Protein AF-A0A5B7EN46-F1 (afdb_monomer)

Radius of gyration: 21.22 Å; Cα contacts (8 Å, |Δi|>4): 623; chains: 1; bounding box: 45×49×71 Å

Foldseek 3Di:
DDDDDDPDPDFDPDFADLDQVRLQVGAQQLCQLQQQEEAEEDEDLCLQLQAQAPCLCCCCPPVNPVVSVVSCVVPHDPPDDSVVSQQVLALQVADLVVVVVLLVLLSGPAYHYCQADPVGAGLACDPVCHCRYCCNTHHVDSRVVVNCVSGVHQEDEDAPQAVAALVVVSVSVVSSCCLGPDPSNNRHWYEQSNHPPRAPPGTQEHANDAQDQPLAADPHEYEGEEEQQCRYLAGHPPDDPVRGDDLLRVQLSSLSQQLNSYGYYYGFHAHSNNDGDVVNSVSSNSSSVVCVPQVLQRRPWAHDPDQADPVDHQKGWIDDPPDTDIDHRCVVPD

Sequence (334 aa):
MCLLAVCGVGWSEGRYEPEWKSLDSRPLPPWYDEAKVGIFLHWGVFSVPSFGSEWFWEHWQGSKSQKYVDFMKNNYPPNFSYQDFGPQFTAEFYDPKEWAELFNASGARYVVLTTKHHEGFTLWPSKHSWGWNSLDVGPKRDLLGESVNNYQPDVIWSDGDWEAFDKYWNATHFLAWLFNDSPVNETVVVNDRWGRGIPCHHGSFYTCADNYNPGILQPHKWENCLPVDRHSWGFRREAKLADLHTIHDLLTQLAMTVSCGGNILINVGPTRDGRIVPVMEERLRQMGSWLAINGEAIYGSKPWAHQNDTLTPGHLTVSQLPGRARIQPPSAIL

InterPro domains:
  IPR000933 Glycoside hydrolase, family 29 [PTHR10030] (146-309)
  IPR000933 Glycoside hydrolase, family 29 [SM00812] (15-330)
  IPR016286 Alpha-L-fucosidase, metazoa-type [PIRSF001092] (12-310)
  IPR016286 Alpha-L-fucosidase, metazoa-type [PR00741] (71-86)
  IPR016286 Alpha-L-fucosidase, metazoa-type [PR00741] (110-126)
  IPR016286 Alpha-L-fucosidase, metazoa-type [PR00741] (129-147)
  IPR016286 Alpha-L-fucosidase, metazoa-type [PR00741] (282-303)
  IPR017853 Glycoside hydrolase superfamily [SSF51445] (15-299)
  IPR018526 Glycoside hydrolase, family 29, conserved site [PS00385] (214-225)
  IPR057739 Glycoside hydrolase family 29, N-terminal [PF01120] (11-146)

Nearest PDB structures (foldseek):
  7pls-assembly1_A  TM=9.808E-01  e=5.009E-45  Homo sapiens
  1hl9-assembly1_B-3  TM=8.854E-01  e=5.591E-28  Thermotoga maritima MSB8
  2wsp-assembly1_A  TM=8.782E-01  e=1.155E-27  Thermotoga maritima MSB8
  2zwy-assembly1_A  TM=8.731E-01  e=5.939E-28  Thermotoga maritima
  2wsp-assembly2_B  TM=8.813E-01  e=2.862E-27  Thermotoga maritima MSB8

Structure (mmCIF, N/CA/C/O backbone):
data_AF-A0A5B7EN46-F1
#
_entry.id   AF-A0A5B7EN46-F1
#
loop_
_atom_site.group_PDB
_atom_site.id
_atom_site.type_symbol
_atom_site.label_atom_id
_atom_site.label_alt_id
_atom_site.label_comp_id
_atom_site.label_asym_id
_atom_site.label_entity_id
_atom_site.label_seq_id
_atom_site.pdbx_PDB_ins_code
_atom_site.Cartn_x
_atom_site.Cartn_y
_atom_site.Cartn_z
_atom_site.occupancy
_atom_site.B_iso_or_equiv
_atom_site.auth_seq_id
_atom_site.auth_comp_id
_atom_site.auth_asym_id
_atom_site.auth_atom_id
_atom_site.pdbx_PDB_model_num
ATOM 1 N N . MET A 1 1 ? 15.600 -26.133 -42.577 1.00 36.31 1 MET A N 1
ATOM 2 C CA . MET A 1 1 ? 15.220 -26.045 -41.151 1.00 36.31 1 MET A CA 1
ATOM 3 C C . MET A 1 1 ? 16.315 -25.281 -40.424 1.00 36.31 1 MET A C 1
ATOM 5 O O . MET A 1 1 ? 17.344 -25.864 -40.121 1.00 36.31 1 MET A O 1
ATOM 9 N N . CYS A 1 2 ? 16.143 -23.969 -40.248 1.00 26.94 2 CYS A N 1
ATOM 10 C CA . CYS A 1 2 ? 17.010 -23.160 -39.388 1.00 26.94 2 CYS A CA 1
ATOM 11 C C . CYS A 1 2 ? 16.493 -23.300 -37.957 1.00 26.94 2 CYS A C 1
ATOM 13 O O . CYS A 1 2 ? 15.390 -22.842 -37.669 1.00 26.94 2 CYS A O 1
ATOM 15 N N . LEU A 1 3 ? 17.263 -23.946 -37.083 1.00 28.53 3 LEU A N 1
ATOM 16 C CA . LEU A 1 3 ? 17.043 -23.851 -35.646 1.00 28.53 3 LEU A CA 1
ATOM 17 C C . LEU A 1 3 ? 17.547 -22.480 -35.184 1.00 28.53 3 LEU A C 1
ATOM 19 O O . LEU A 1 3 ? 18.748 -22.228 -35.145 1.00 28.53 3 LEU A O 1
ATOM 23 N N . LEU A 1 4 ? 16.606 -21.591 -34.870 1.00 31.27 4 LEU A N 1
ATOM 24 C CA . LEU A 1 4 ? 16.851 -20.398 -34.068 1.00 31.27 4 LEU A CA 1
ATOM 25 C C . LEU A 1 4 ? 17.136 -20.854 -32.633 1.00 31.27 4 LEU A C 1
ATOM 27 O O . LEU A 1 4 ? 16.256 -21.393 -31.965 1.00 31.27 4 LEU A O 1
ATOM 31 N N . ALA A 1 5 ? 18.372 -20.662 -32.178 1.00 32.94 5 ALA A N 1
ATOM 32 C CA . ALA A 1 5 ? 18.720 -20.791 -30.773 1.00 32.94 5 ALA A CA 1
ATOM 33 C C . ALA A 1 5 ? 18.100 -19.609 -30.016 1.00 32.94 5 ALA A C 1
ATOM 35 O O . ALA A 1 5 ? 18.515 -18.462 -30.180 1.00 32.94 5 ALA A O 1
ATOM 36 N N . VAL A 1 6 ? 17.076 -19.890 -29.213 1.00 37.94 6 VAL A N 1
ATOM 37 C CA . VAL A 1 6 ? 16.582 -18.960 -28.199 1.00 37.94 6 VAL A CA 1
ATOM 38 C C . VAL A 1 6 ? 17.629 -18.944 -27.089 1.00 37.94 6 VAL A C 1
ATOM 40 O O . VAL A 1 6 ? 17.774 -19.924 -26.362 1.00 37.94 6 VAL A O 1
ATOM 43 N N . CYS A 1 7 ? 18.393 -17.858 -26.977 1.00 36.72 7 CYS A N 1
ATOM 44 C CA . CYS A 1 7 ? 19.199 -17.603 -25.787 1.00 36.72 7 CYS A CA 1
ATOM 45 C C . CYS A 1 7 ? 18.241 -17.327 -24.625 1.00 36.72 7 CYS A C 1
ATOM 47 O O . CYS A 1 7 ? 17.785 -16.200 -24.442 1.00 36.72 7 CYS A O 1
ATOM 49 N N . GLY A 1 8 ? 17.906 -18.369 -23.863 1.00 35.50 8 GLY A N 1
ATOM 50 C CA . GLY A 1 8 ? 17.351 -18.197 -22.529 1.00 35.50 8 GLY A CA 1
ATOM 51 C C . GLY A 1 8 ? 18.365 -17.436 -21.680 1.00 35.50 8 GLY A C 1
ATOM 52 O O . GLY A 1 8 ? 19.545 -17.785 -21.654 1.00 35.50 8 GLY A O 1
ATOM 53 N N . VAL A 1 9 ? 17.919 -16.368 -21.027 1.00 44.34 9 VAL A N 1
ATOM 54 C CA . VAL A 1 9 ? 18.701 -15.689 -19.995 1.00 44.34 9 VAL A CA 1
ATOM 55 C C . VAL A 1 9 ? 18.880 -16.699 -18.865 1.00 44.34 9 VAL A C 1
ATOM 57 O O . VAL A 1 9 ? 17.921 -17.025 -18.172 1.00 44.34 9 VAL A O 1
ATOM 60 N N . GLY A 1 10 ? 20.080 -17.266 -18.744 1.00 35.66 10 GLY A N 1
ATOM 61 C CA . GLY A 1 10 ? 20.439 -18.133 -17.628 1.00 35.66 10 GLY A CA 1
ATOM 62 C C . GLY A 1 10 ? 20.426 -17.317 -16.340 1.00 35.66 10 GLY A C 1
ATOM 63 O O . GLY A 1 10 ? 21.137 -16.318 -16.230 1.00 35.66 10 GLY A O 1
ATOM 64 N N . TRP A 1 11 ? 19.587 -17.720 -15.393 1.00 53.91 11 TRP A N 1
ATOM 65 C CA . TRP A 1 11 ? 19.589 -17.189 -14.037 1.00 53.91 11 TRP A CA 1
ATOM 66 C C . TRP A 1 11 ? 20.867 -17.687 -13.351 1.00 53.91 11 TRP A C 1
ATOM 68 O O . TRP A 1 11 ? 21.326 -18.794 -13.628 1.00 53.91 11 TRP A O 1
ATOM 78 N N . SER A 1 12 ? 21.477 -16.846 -12.515 1.00 47.00 12 SER A N 1
ATOM 79 C CA . SER A 1 12 ? 22.688 -17.167 -11.750 1.00 47.00 12 SER A CA 1
ATOM 80 C C . SER A 1 12 ? 22.596 -18.564 -11.118 1.00 47.00 12 SER A C 1
ATOM 82 O O . SER A 1 12 ? 21.709 -18.809 -10.308 1.00 47.00 12 SER A O 1
ATOM 84 N N . GLU A 1 13 ? 23.541 -19.454 -11.435 1.00 55.66 13 GLU A N 1
ATOM 85 C CA . GLU A 1 13 ? 23.659 -20.803 -10.848 1.00 55.66 13 GLU A CA 1
ATOM 86 C C . GLU A 1 13 ? 24.054 -20.799 -9.346 1.00 55.66 13 GLU A C 1
ATOM 88 O O . GLU A 1 13 ? 24.328 -21.850 -8.769 1.00 55.66 13 GLU A O 1
ATOM 93 N N . GLY A 1 14 ? 24.099 -19.633 -8.688 1.00 75.44 14 GLY A N 1
ATOM 94 C CA . GLY A 1 14 ? 24.402 -19.481 -7.262 1.00 75.44 14 GLY A CA 1
ATOM 95 C C . GLY A 1 14 ? 23.177 -19.108 -6.424 1.00 75.44 14 GLY A C 1
ATOM 96 O O . GLY A 1 14 ? 22.404 -18.234 -6.814 1.00 75.44 14 GLY A O 1
ATOM 97 N N . ARG A 1 15 ? 23.033 -19.743 -5.251 1.00 93.56 15 ARG A N 1
ATOM 98 C CA . ARG A 1 15 ? 22.060 -19.351 -4.215 1.00 93.56 15 ARG A CA 1
ATOM 99 C C . ARG A 1 15 ? 22.381 -17.950 -3.682 1.00 93.56 15 ARG A C 1
ATOM 101 O O . ARG A 1 15 ? 23.548 -17.570 -3.602 1.00 93.56 15 ARG A O 1
ATOM 108 N N . TYR A 1 16 ? 21.355 -17.206 -3.280 1.00 96.31 16 TYR A N 1
ATOM 109 C CA . TYR A 1 16 ? 21.515 -15.909 -2.625 1.00 96.31 16 TYR A CA 1
ATOM 110 C C . TYR A 1 16 ? 21.919 -16.082 -1.159 1.00 96.31 16 TYR A C 1
ATOM 112 O O . TYR A 1 16 ? 21.242 -16.785 -0.406 1.00 96.31 16 TYR A O 1
ATOM 120 N N . GLU A 1 17 ? 23.000 -15.425 -0.755 1.00 97.50 17 GLU A N 1
ATOM 121 C CA . GLU A 1 17 ? 23.471 -15.380 0.630 1.00 97.50 17 GLU A CA 1
ATOM 122 C C . GLU A 1 17 ? 22.709 -14.304 1.427 1.00 97.50 17 GLU A C 1
ATOM 124 O O . GLU A 1 17 ? 22.236 -13.328 0.836 1.00 97.50 17 GLU A O 1
ATOM 129 N N . PRO A 1 18 ? 22.599 -14.422 2.766 1.00 96.62 18 PRO A N 1
ATOM 130 C CA . PRO A 1 18 ? 21.901 -13.460 3.625 1.00 96.62 18 PRO A CA 1
ATOM 131 C C . PRO A 1 18 ? 22.701 -12.161 3.849 1.00 96.62 18 PRO A C 1
ATOM 133 O O . PRO A 1 18 ? 22.822 -11.660 4.968 1.00 96.62 18 PRO A O 1
ATOM 136 N N . GLU A 1 19 ? 23.219 -11.587 2.766 1.00 96.31 19 GLU A N 1
ATOM 137 C CA . GLU A 1 19 ? 23.952 -10.326 2.718 1.00 96.31 19 GLU A CA 1
ATOM 138 C C . GLU A 1 19 ? 23.432 -9.460 1.570 1.00 96.31 19 GLU A C 1
ATOM 140 O O . GLU A 1 19 ? 23.245 -9.945 0.453 1.00 96.31 19 GLU A O 1
ATOM 145 N N . TRP A 1 20 ? 23.276 -8.156 1.809 1.00 97.12 20 TRP A N 1
ATOM 146 C CA . TRP A 1 20 ? 22.719 -7.219 0.828 1.00 97.12 20 TRP A CA 1
ATOM 147 C C . TRP A 1 20 ? 23.398 -7.267 -0.538 1.00 97.12 20 TRP A C 1
ATOM 149 O O . TRP A 1 20 ? 22.724 -7.331 -1.554 1.00 97.12 20 TRP A O 1
ATOM 159 N N . LYS A 1 21 ? 24.732 -7.364 -0.579 1.00 96.50 21 LYS A N 1
ATOM 160 C CA . LYS A 1 21 ? 25.473 -7.479 -1.844 1.00 96.50 21 LYS A CA 1
ATOM 161 C C . LYS A 1 21 ? 25.035 -8.688 -2.686 1.00 96.50 21 LYS A C 1
ATOM 163 O O . LYS A 1 21 ? 25.052 -8.604 -3.910 1.00 96.50 21 LYS A O 1
ATOM 168 N N . SER A 1 22 ? 24.699 -9.811 -2.048 1.00 97.38 22 SER A N 1
ATOM 169 C CA . SER A 1 22 ? 24.185 -10.993 -2.746 1.00 97.38 22 SER A CA 1
ATOM 170 C C . SER A 1 22 ? 22.718 -10.799 -3.125 1.00 97.38 22 SER A C 1
ATOM 172 O O . SER A 1 22 ? 22.363 -11.003 -4.282 1.00 97.38 22 SER A O 1
ATOM 174 N N . LEU A 1 23 ? 21.885 -10.329 -2.195 1.00 97.00 23 LEU A N 1
ATOM 175 C CA . LEU A 1 23 ? 20.451 -10.117 -2.415 1.00 97.00 23 LEU A CA 1
ATOM 176 C C . LEU A 1 23 ? 20.166 -9.100 -3.534 1.00 97.00 23 LEU A C 1
ATOM 178 O O . LEU A 1 23 ? 19.352 -9.375 -4.411 1.00 97.00 23 LEU A O 1
ATOM 182 N N . ASP A 1 24 ? 20.889 -7.980 -3.564 1.00 96.62 24 ASP A N 1
ATOM 183 C CA . ASP A 1 24 ? 20.740 -6.919 -4.571 1.00 96.62 24 ASP A CA 1
ATOM 184 C C . ASP A 1 24 ? 21.268 -7.331 -5.955 1.00 96.62 24 ASP A C 1
ATOM 186 O O . ASP A 1 24 ? 21.003 -6.668 -6.954 1.00 96.62 24 ASP A O 1
ATOM 190 N N . SER A 1 25 ? 22.014 -8.440 -6.046 1.00 95.88 25 SER A N 1
ATOM 191 C CA . SER A 1 25 ? 22.423 -9.000 -7.340 1.00 95.88 25 SER A CA 1
ATOM 192 C C . SER A 1 25 ? 21.282 -9.727 -8.059 1.00 95.88 25 SER A C 1
ATOM 194 O O . SER A 1 25 ? 21.419 -10.082 -9.233 1.00 95.88 25 SER A O 1
ATOM 196 N N . ARG A 1 26 ? 20.153 -9.961 -7.372 1.00 95.12 26 ARG A N 1
ATOM 197 C CA . ARG A 1 26 ? 18.981 -10.601 -7.960 1.00 95.12 26 ARG A CA 1
ATOM 198 C C . ARG A 1 26 ? 18.389 -9.712 -9.061 1.00 95.12 26 ARG A C 1
ATOM 200 O O . ARG A 1 26 ? 18.043 -8.563 -8.788 1.00 95.12 26 ARG A O 1
ATOM 207 N N . PRO A 1 27 ? 18.225 -10.226 -10.294 1.00 95.19 27 PRO A N 1
ATOM 208 C CA . PRO A 1 27 ? 17.593 -9.458 -11.355 1.00 95.19 27 PRO A CA 1
ATOM 209 C C . PRO A 1 27 ? 16.133 -9.168 -11.003 1.00 95.19 27 PRO A C 1
ATOM 211 O O . PRO A 1 27 ? 15.429 -10.018 -10.457 1.00 95.19 27 PRO A O 1
ATOM 214 N N . LEU A 1 28 ? 15.669 -7.971 -11.356 1.00 95.69 28 LEU A N 1
ATOM 215 C CA . LEU A 1 28 ? 14.266 -7.611 -11.201 1.00 95.69 28 LEU A CA 1
ATOM 216 C C . LEU A 1 28 ? 13.398 -8.469 -12.146 1.00 95.69 28 LEU A C 1
ATOM 218 O O . LEU A 1 28 ? 13.640 -8.447 -13.358 1.00 95.69 28 LEU A O 1
ATOM 222 N N . PRO A 1 29 ? 12.366 -9.169 -11.638 1.00 95.38 29 PRO A N 1
ATOM 223 C CA . PRO A 1 29 ? 11.394 -9.863 -12.473 1.00 95.38 29 PRO A CA 1
ATOM 224 C C . PRO A 1 29 ? 10.742 -8.907 -13.495 1.00 95.38 29 PRO A C 1
ATOM 226 O O . PRO A 1 29 ? 10.229 -7.856 -13.094 1.00 95.38 29 PRO A O 1
ATOM 229 N N . PRO A 1 30 ? 10.722 -9.237 -14.806 1.00 95.50 30 PRO A N 1
ATOM 230 C CA . PRO A 1 30 ? 10.246 -8.320 -15.849 1.00 95.50 30 PRO A CA 1
ATOM 231 C C . PRO A 1 30 ? 8.818 -7.817 -15.640 1.00 95.50 30 PRO A C 1
ATOM 233 O O . PRO A 1 30 ? 8.547 -6.639 -15.874 1.00 95.50 30 PRO A O 1
ATOM 236 N N . TRP A 1 31 ? 7.931 -8.678 -15.126 1.00 95.44 31 TRP A N 1
ATOM 237 C CA . TRP A 1 31 ? 6.530 -8.335 -14.881 1.00 95.44 31 TRP A CA 1
ATOM 238 C C . TRP A 1 31 ? 6.392 -7.082 -14.007 1.00 95.44 31 TRP A C 1
ATOM 240 O O . TRP A 1 31 ? 5.517 -6.259 -14.264 1.00 95.44 31 TRP A O 1
ATOM 250 N N . TYR A 1 32 ? 7.274 -6.898 -13.015 1.00 96.94 32 TYR A N 1
ATOM 251 C CA . TYR A 1 32 ? 7.176 -5.770 -12.096 1.00 96.94 32 TYR A CA 1
ATOM 252 C C . TYR A 1 32 ? 7.518 -4.464 -12.800 1.00 96.94 32 TYR A C 1
ATOM 254 O O . TYR A 1 32 ? 6.815 -3.468 -12.641 1.00 96.94 32 TYR A O 1
ATOM 262 N N . ASP A 1 33 ? 8.561 -4.450 -13.634 1.00 96.19 33 ASP A N 1
ATOM 263 C CA . ASP A 1 33 ? 8.855 -3.257 -14.420 1.00 96.19 33 ASP A CA 1
ATOM 264 C C . ASP A 1 33 ? 7.784 -2.992 -15.484 1.00 96.19 33 ASP A C 1
ATOM 266 O O . ASP A 1 33 ? 7.505 -1.836 -15.778 1.00 96.19 33 ASP A O 1
ATOM 270 N N . GLU A 1 34 ? 7.156 -4.020 -16.048 1.00 96.12 34 GLU A N 1
ATOM 271 C CA . GLU A 1 34 ? 6.124 -3.871 -17.079 1.00 96.12 34 GLU A CA 1
ATOM 272 C C . GLU A 1 34 ? 4.754 -3.453 -16.517 1.00 96.12 34 GLU A C 1
ATOM 274 O O . GLU A 1 34 ? 3.983 -2.800 -17.226 1.00 96.12 34 GLU A O 1
ATOM 279 N N . ALA A 1 35 ? 4.478 -3.771 -15.248 1.00 96.44 35 ALA A N 1
ATOM 280 C CA . ALA A 1 35 ? 3.199 -3.560 -14.575 1.00 96.44 35 ALA A CA 1
ATOM 281 C C . ALA A 1 35 ? 2.797 -2.084 -14.434 1.00 96.44 35 ALA A C 1
ATOM 283 O O . ALA A 1 35 ? 1.634 -1.754 -14.659 1.00 96.44 35 ALA A O 1
ATOM 284 N N . LYS A 1 36 ? 3.746 -1.208 -14.072 1.00 97.12 36 LYS A N 1
ATOM 285 C CA . LYS A 1 36 ? 3.619 0.255 -13.865 1.00 97.12 36 LYS A CA 1
ATOM 286 C C . LYS A 1 36 ? 2.611 0.758 -12.827 1.00 97.12 36 LYS A C 1
ATOM 288 O O . LYS A 1 36 ? 2.880 1.795 -12.231 1.00 97.12 36 LYS A O 1
ATOM 293 N N . VAL A 1 37 ? 1.476 0.094 -12.633 1.00 97.81 37 VAL A N 1
ATOM 294 C CA . VAL A 1 37 ? 0.347 0.568 -11.820 1.00 97.81 37 VAL A CA 1
ATOM 295 C C . VAL A 1 37 ? -0.073 -0.520 -10.838 1.00 97.81 37 VAL A C 1
ATOM 297 O O . VAL A 1 37 ? -0.440 -1.619 -11.259 1.00 97.81 37 VAL A O 1
ATOM 300 N N . GLY A 1 38 ? -0.064 -0.201 -9.547 1.00 97.19 38 GLY A N 1
ATOM 301 C CA . GLY A 1 38 ? -0.570 -1.051 -8.471 1.00 97.19 38 GLY A CA 1
ATOM 302 C C . GLY A 1 38 ? -1.601 -0.345 -7.590 1.00 97.19 38 GLY A C 1
ATOM 303 O O . GLY A 1 38 ? -1.716 0.883 -7.615 1.00 97.19 38 GLY A O 1
ATOM 304 N N . ILE A 1 39 ? -2.333 -1.123 -6.787 1.00 96.81 39 ILE A N 1
ATOM 305 C CA . ILE A 1 39 ? -3.227 -0.618 -5.729 1.00 96.81 39 ILE A CA 1
ATOM 306 C C . ILE A 1 39 ? -2.694 -1.008 -4.356 1.00 96.81 39 ILE A C 1
ATOM 308 O O . ILE A 1 39 ? -2.348 -2.163 -4.138 1.00 96.81 39 ILE A O 1
ATOM 312 N N . PHE A 1 40 ? -2.683 -0.062 -3.422 1.00 97.25 40 PHE A N 1
ATOM 313 C CA . PHE A 1 40 ? -2.404 -0.307 -2.010 1.00 97.25 40 PHE A CA 1
ATOM 314 C C . PHE A 1 40 ? -3.697 -0.175 -1.202 1.00 97.25 40 PHE A C 1
ATOM 316 O O . PHE A 1 40 ? -4.538 0.682 -1.481 1.00 97.25 40 PHE A O 1
ATOM 323 N N . LEU A 1 41 ? -3.859 -1.018 -0.192 1.00 96.62 41 LEU A N 1
ATOM 324 C CA . LEU A 1 41 ? -5.007 -1.021 0.698 1.00 96.62 41 LEU A CA 1
ATOM 325 C C . LEU A 1 41 ? -4.536 -0.927 2.141 1.00 96.62 41 LEU A C 1
ATOM 327 O O . LEU A 1 41 ? -3.970 -1.892 2.654 1.00 96.62 41 LEU A O 1
ATOM 331 N N . HIS A 1 42 ? -4.828 0.199 2.792 1.00 98.12 42 HIS A N 1
ATOM 332 C CA . HIS A 1 42 ? -4.685 0.352 4.240 1.00 98.12 42 HIS A CA 1
ATOM 333 C C . HIS A 1 42 ? -6.024 0.097 4.921 1.00 98.12 42 HIS A C 1
ATOM 335 O O . HIS A 1 42 ? -6.909 0.958 4.963 1.00 98.12 42 HIS A O 1
ATOM 341 N N . TRP A 1 43 ? -6.170 -1.114 5.452 1.00 98.12 43 TRP A N 1
ATOM 342 C CA . TRP A 1 43 ? -7.406 -1.589 6.058 1.00 98.12 43 TRP A CA 1
ATOM 343 C C . TRP A 1 43 ? -7.124 -2.357 7.347 1.00 98.12 43 TRP A C 1
ATOM 345 O O . TRP A 1 43 ? -6.330 -3.296 7.363 1.00 98.12 43 TRP A O 1
ATOM 355 N N . GLY A 1 44 ? -7.775 -1.951 8.433 1.00 97.88 44 GLY A N 1
ATOM 356 C CA . GLY A 1 44 ? -7.551 -2.514 9.760 1.00 97.88 44 GLY A CA 1
ATOM 357 C C . GLY A 1 44 ? -8.521 -1.948 10.788 1.00 97.88 44 GLY A C 1
ATOM 358 O O . GLY A 1 44 ? -9.507 -1.289 10.442 1.00 97.88 44 GLY A O 1
ATOM 359 N N . VAL A 1 45 ? -8.240 -2.173 12.070 1.00 98.38 45 VAL A N 1
ATOM 360 C CA . VAL A 1 45 ? -9.110 -1.717 13.164 1.00 98.38 45 VAL A CA 1
ATOM 361 C C . VAL A 1 45 ? -9.155 -0.189 13.221 1.00 98.38 45 VAL A C 1
ATOM 363 O O . VAL A 1 45 ? -10.207 0.375 13.524 1.00 98.38 45 VAL A O 1
ATOM 366 N N . PHE A 1 46 ? -8.087 0.499 12.809 1.00 98.31 46 PHE A N 1
ATOM 367 C CA . PHE A 1 46 ? -8.073 1.959 12.640 1.00 98.31 46 PHE A CA 1
ATOM 368 C C . PHE A 1 46 ? -9.148 2.487 11.668 1.00 98.31 46 PHE A C 1
ATOM 370 O O . PHE A 1 46 ? -9.580 3.637 11.793 1.00 98.31 46 PHE A O 1
ATOM 377 N N . SER A 1 47 ? -9.667 1.659 10.750 1.00 98.31 47 SER A N 1
ATOM 378 C CA . SER A 1 47 ? -10.795 2.035 9.889 1.00 98.31 47 SER A CA 1
ATOM 379 C C . SER A 1 47 ? -12.111 2.175 10.664 1.00 98.31 47 SER A C 1
ATOM 381 O O . SER A 1 47 ? -13.052 2.759 10.130 1.00 98.31 47 SER A O 1
ATOM 383 N N . VAL A 1 48 ? -12.210 1.679 11.906 1.00 98.50 48 VAL A N 1
ATOM 384 C CA . VAL A 1 48 ? -13.404 1.782 12.767 1.00 98.50 48 VAL A CA 1
ATOM 385 C C . VAL A 1 48 ? -13.638 3.202 13.287 1.00 98.50 48 VAL A C 1
ATOM 387 O O . VAL A 1 48 ? -14.716 3.742 13.023 1.00 98.50 48 VAL A O 1
ATOM 390 N N . PRO A 1 49 ? -12.688 3.856 13.989 1.00 97.81 49 PRO A N 1
ATOM 391 C CA . PRO A 1 49 ? -12.859 5.255 14.366 1.00 97.81 49 PRO A CA 1
ATOM 392 C C . PRO A 1 49 ? -12.894 6.184 13.143 1.00 97.81 49 PRO A C 1
ATOM 394 O O . PRO A 1 49 ? -13.520 7.248 13.219 1.00 97.81 49 PRO A O 1
ATOM 397 N N . SER A 1 50 ? -12.267 5.779 12.029 1.00 97.81 50 SER A N 1
ATOM 398 C CA . SER A 1 50 ? -12.239 6.494 10.744 1.00 97.81 50 SER A CA 1
ATOM 399 C C . SER A 1 50 ? -11.853 7.976 10.876 1.00 97.81 50 SER A C 1
ATOM 401 O O . SER A 1 50 ? -12.491 8.843 10.275 1.00 97.81 50 SER A O 1
ATOM 403 N N . PHE A 1 51 ? -10.889 8.311 11.729 1.00 98.12 51 PHE A N 1
ATOM 404 C CA . PHE A 1 51 ? -10.609 9.695 12.120 1.00 98.12 51 PHE A CA 1
ATOM 405 C C . PHE A 1 51 ? -9.113 9.970 12.080 1.00 98.12 51 PHE A C 1
ATOM 407 O O . PHE A 1 51 ? -8.337 9.193 12.622 1.00 98.12 51 PHE A O 1
ATOM 414 N N . GLY A 1 52 ? -8.703 11.091 11.487 1.00 97.06 52 GLY A N 1
ATOM 415 C CA . GLY A 1 52 ? -7.301 11.486 11.482 1.00 97.06 52 GLY A CA 1
ATOM 416 C C . GLY A 1 52 ? -6.410 10.667 10.548 1.00 97.06 52 GLY A C 1
ATOM 417 O O . GLY A 1 52 ? -6.004 11.222 9.536 1.00 97.06 52 GLY A O 1
ATOM 418 N N . SER A 1 53 ? -6.102 9.407 10.872 1.00 97.12 53 SER A N 1
ATOM 419 C CA . SER A 1 53 ? -5.360 8.476 10.008 1.00 97.12 53 SER A CA 1
ATOM 420 C C . SER A 1 53 ? -5.323 7.041 10.561 1.00 97.12 53 SER A C 1
ATOM 422 O O . SER A 1 53 ? -5.829 6.762 11.648 1.00 97.12 53 SER A O 1
ATOM 424 N N . GLU A 1 54 ? -4.672 6.129 9.837 1.00 97.75 54 GLU A N 1
ATOM 425 C CA . GLU A 1 54 ? -4.296 4.779 10.281 1.00 97.75 54 GLU A CA 1
ATOM 426 C C . GLU A 1 54 ? -3.385 4.757 11.525 1.00 97.75 54 GLU A C 1
ATOM 428 O O . GLU A 1 54 ? -3.316 3.753 12.233 1.00 97.75 54 GLU A O 1
ATOM 433 N N . TRP A 1 55 ? -2.756 5.891 11.856 1.00 97.88 55 TRP A N 1
ATOM 434 C CA . TRP A 1 55 ? -1.987 6.103 13.088 1.00 97.88 55 TRP A CA 1
ATOM 435 C C . TRP A 1 55 ? -2.860 6.454 14.302 1.00 97.88 55 TRP A C 1
ATOM 437 O O . TRP A 1 55 ? -2.345 6.912 15.324 1.00 97.88 55 TRP A O 1
ATOM 447 N N . PHE A 1 56 ? -4.181 6.245 14.225 1.00 98.31 56 PHE A N 1
ATOM 448 C CA . PHE A 1 56 ? -5.127 6.602 15.286 1.00 98.31 56 PHE A CA 1
ATOM 449 C C . PHE A 1 56 ? -4.678 6.132 16.675 1.00 98.31 56 PHE A C 1
ATOM 451 O O . PHE A 1 56 ? -4.709 6.915 17.624 1.00 98.31 56 PHE A O 1
ATOM 458 N N . TRP A 1 57 ? -4.257 4.868 16.801 1.00 97.31 57 TRP A N 1
ATOM 459 C CA . TRP A 1 57 ? -3.822 4.307 18.081 1.00 97.31 57 TRP A CA 1
ATOM 460 C C . TRP A 1 57 ? -2.615 5.050 18.657 1.00 97.31 57 TRP A C 1
ATOM 462 O O . TRP A 1 57 ? -2.670 5.479 19.807 1.00 97.31 57 TRP A O 1
ATOM 472 N N . GLU A 1 58 ? -1.569 5.268 17.862 1.00 97.25 58 GLU A N 1
ATOM 473 C CA . GLU A 1 58 ? -0.370 5.984 18.307 1.00 97.25 58 GLU A CA 1
ATOM 474 C C . GLU A 1 58 ? -0.695 7.435 18.670 1.00 97.25 58 GLU A C 1
ATOM 476 O O . GLU A 1 58 ? -0.303 7.923 19.727 1.00 97.25 58 GLU A O 1
ATOM 481 N N . HIS A 1 59 ? -1.487 8.128 17.852 1.00 98.19 59 HIS A N 1
ATOM 482 C CA . HIS A 1 59 ? -1.875 9.504 18.145 1.00 98.19 59 HIS A CA 1
ATOM 483 C C . HIS A 1 59 ? -2.771 9.636 19.378 1.00 98.19 59 HIS A C 1
ATOM 485 O O . HIS A 1 59 ? -2.720 10.658 20.064 1.00 98.19 59 HIS A O 1
ATOM 491 N N . TRP A 1 60 ? -3.588 8.628 19.678 1.00 97.94 60 TRP A N 1
ATOM 492 C CA . TRP A 1 60 ? -4.446 8.627 20.856 1.00 97.94 60 TRP A CA 1
ATOM 493 C C . TRP A 1 60 ? -3.715 8.171 22.126 1.00 97.94 60 TRP A C 1
ATOM 495 O O . TRP A 1 60 ? -3.814 8.839 23.156 1.00 97.94 60 TRP A O 1
ATOM 505 N N . GLN A 1 61 ? -2.996 7.049 22.071 1.00 96.38 61 GLN A N 1
ATOM 506 C CA . GLN A 1 61 ? -2.420 6.372 23.238 1.00 96.38 61 GLN A CA 1
ATOM 507 C C . GLN A 1 61 ? -0.919 6.617 23.409 1.00 96.38 61 GLN A C 1
ATOM 509 O O . GLN A 1 61 ? -0.472 6.773 24.547 1.00 96.38 61 GLN A O 1
ATOM 514 N N . GLY A 1 62 ? -0.164 6.677 22.312 1.00 95.12 62 GLY A N 1
ATOM 515 C CA . GLY A 1 62 ? 1.278 6.922 22.319 1.00 95.12 62 GLY A CA 1
ATOM 516 C C . GLY A 1 62 ? 1.598 8.393 22.562 1.00 95.12 62 GLY A C 1
ATOM 517 O O . GLY A 1 62 ? 1.927 8.790 23.682 1.00 95.12 62 GLY A O 1
ATOM 518 N N . SER A 1 63 ? 1.434 9.231 21.538 1.00 96.75 63 SER A N 1
ATOM 519 C CA . SER A 1 63 ? 1.739 10.666 21.614 1.00 96.75 63 SER A CA 1
ATOM 520 C C . SER A 1 63 ? 0.681 11.502 22.340 1.00 96.75 63 SER A C 1
ATOM 522 O O . SER A 1 63 ? 0.969 12.625 22.758 1.00 96.75 63 SER A O 1
ATOM 524 N N . LYS A 1 64 ? -0.533 10.963 22.519 1.00 97.19 64 LYS A N 1
ATOM 525 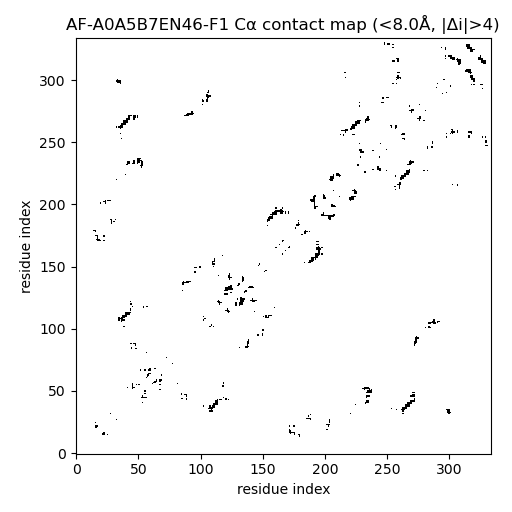C CA . LYS A 1 64 ? -1.665 11.618 23.203 1.00 97.19 64 LYS A CA 1
ATOM 526 C C . LYS A 1 64 ? -2.013 12.992 22.628 1.00 97.19 64 LYS A C 1
ATOM 528 O O . LYS A 1 64 ? -2.258 13.954 23.356 1.00 97.19 64 LYS A O 1
ATOM 533 N N . SER A 1 65 ? -2.058 13.082 21.303 1.00 98.19 65 SER A N 1
ATOM 534 C CA . SER A 1 65 ? -2.490 14.279 20.589 1.00 98.19 65 SER A CA 1
ATOM 535 C C . SER A 1 65 ? -3.892 14.710 21.031 1.00 98.19 65 SER A C 1
ATOM 537 O O . SER A 1 65 ? -4.847 13.928 20.984 1.00 98.19 65 SER A O 1
ATOM 539 N N . GLN A 1 66 ? -4.027 15.983 21.416 1.00 98.12 66 GLN A N 1
ATOM 540 C CA . GLN A 1 66 ? -5.262 16.538 21.978 1.00 98.12 66 GLN A CA 1
ATOM 541 C C . GLN A 1 66 ? -6.475 16.314 21.061 1.00 98.12 66 GLN A C 1
ATOM 543 O O . GLN A 1 66 ? -7.542 15.947 21.543 1.00 98.12 66 GLN A O 1
ATOM 548 N N . LYS A 1 67 ? -6.290 16.425 19.734 1.00 97.69 67 LYS A N 1
ATOM 549 C CA . LYS A 1 67 ? -7.339 16.167 18.729 1.00 97.69 67 LYS A CA 1
ATOM 550 C C . LYS A 1 67 ? -7.961 14.771 18.897 1.00 97.69 67 LYS A C 1
ATOM 552 O O . LYS A 1 67 ? -9.179 14.632 18.824 1.00 97.69 67 LYS A O 1
ATOM 557 N N . TYR A 1 68 ? -7.136 13.747 19.113 1.00 98.19 68 TYR A N 1
ATOM 558 C CA . TYR A 1 68 ? -7.576 12.354 19.225 1.00 98.19 68 TYR A CA 1
ATOM 559 C C . TYR A 1 68 ? -8.133 12.049 20.617 1.00 98.19 68 TYR A C 1
ATOM 561 O O . TYR A 1 68 ? -9.150 11.368 20.736 1.00 98.19 68 TYR A O 1
ATOM 569 N N . VAL A 1 69 ? -7.520 12.606 21.667 1.00 98.06 69 VAL A N 1
ATOM 570 C CA . VAL A 1 69 ? -8.018 12.486 23.046 1.00 98.06 69 VAL A CA 1
ATOM 571 C C . VAL A 1 69 ? -9.410 13.107 23.184 1.00 98.06 69 VAL A C 1
ATOM 573 O O . VAL A 1 69 ? -10.308 12.466 23.729 1.00 98.06 69 VAL A O 1
ATOM 576 N N . ASP A 1 70 ? -9.621 14.313 22.650 1.00 98.19 70 ASP A N 1
ATOM 577 C CA . ASP A 1 70 ? -10.923 14.988 22.681 1.00 98.19 70 ASP A CA 1
ATOM 578 C C . ASP A 1 70 ? -11.959 14.249 21.843 1.00 98.19 70 ASP A C 1
ATOM 580 O O . ASP A 1 70 ? -13.096 14.068 22.278 1.00 98.19 70 A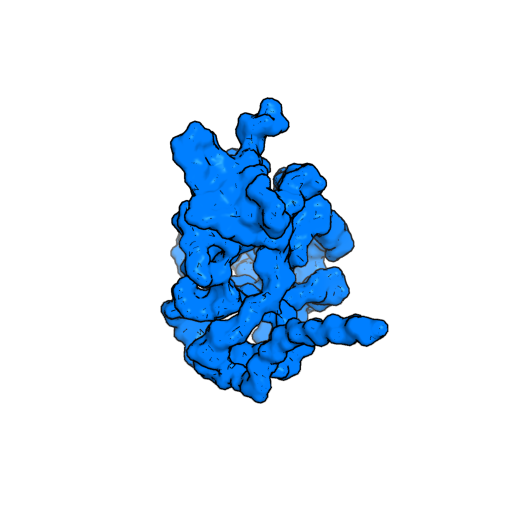SP A O 1
ATOM 584 N N . PHE A 1 71 ? -11.568 13.769 20.661 1.00 97.88 71 PHE A N 1
ATOM 585 C CA . PHE A 1 71 ? -12.433 12.930 19.845 1.00 97.88 71 PHE A CA 1
ATOM 586 C C . PHE A 1 71 ? -12.897 11.689 20.621 1.00 97.88 71 PHE A C 1
ATOM 588 O O . PHE A 1 71 ? -14.096 11.406 20.642 1.00 97.88 71 PHE A O 1
ATOM 595 N N . MET A 1 72 ? -11.994 11.000 21.324 1.00 98.12 72 MET A N 1
ATOM 596 C CA . MET A 1 72 ? -12.363 9.835 22.128 1.00 98.12 72 MET A CA 1
ATOM 597 C C . MET A 1 72 ? -13.261 10.202 23.308 1.00 98.12 72 MET A C 1
ATOM 599 O O . MET A 1 72 ? -14.303 9.579 23.497 1.00 98.12 72 MET A O 1
ATOM 603 N N . LYS A 1 73 ? -12.924 11.266 24.042 1.00 97.88 73 LYS A N 1
ATOM 604 C CA . LYS A 1 73 ? -13.713 11.765 25.177 1.00 97.88 73 LYS A CA 1
ATOM 605 C C . LYS A 1 73 ? -15.135 12.179 24.786 1.00 97.88 73 LYS A C 1
ATOM 607 O O . LYS A 1 73 ? -16.058 11.999 25.574 1.00 97.88 73 LYS A O 1
ATOM 612 N N . ASN A 1 74 ? -15.306 12.753 23.597 1.00 97.94 74 ASN A N 1
ATOM 613 C CA . ASN A 1 74 ? -16.589 13.288 23.146 1.00 97.94 74 ASN A CA 1
ATOM 614 C C . ASN A 1 74 ? -17.495 12.234 22.494 1.00 97.94 74 ASN A C 1
ATOM 616 O O . ASN A 1 74 ? -18.703 12.446 22.434 1.00 97.94 74 ASN A O 1
ATOM 620 N N . ASN A 1 75 ? -16.935 11.131 21.982 1.00 97.69 75 ASN A N 1
ATOM 621 C CA . ASN A 1 75 ? -17.680 10.178 21.150 1.00 97.69 75 ASN A CA 1
ATOM 622 C C . ASN A 1 75 ? -17.753 8.753 21.721 1.00 97.69 75 ASN A C 1
ATOM 624 O O . ASN A 1 75 ? -18.536 7.954 21.212 1.00 97.69 75 ASN A O 1
ATOM 628 N N . TYR A 1 76 ? -16.971 8.420 22.754 1.00 97.31 76 TYR A N 1
ATOM 629 C CA . TYR A 1 76 ? -16.900 7.068 23.319 1.00 97.31 76 TYR A CA 1
ATOM 630 C C . TYR A 1 76 ? -17.059 7.084 24.845 1.00 97.31 76 TYR A C 1
ATOM 632 O O . TYR A 1 76 ? -16.740 8.086 25.491 1.00 97.31 76 TYR A O 1
ATOM 640 N N . PRO A 1 77 ? -17.580 5.995 25.445 1.00 97.00 77 PRO A N 1
ATOM 641 C CA . PRO A 1 77 ? -17.781 5.924 26.887 1.00 97.00 77 PRO A CA 1
ATOM 642 C C . PRO A 1 77 ? -16.454 6.018 27.660 1.00 97.00 77 PRO A C 1
ATOM 644 O O . PRO A 1 77 ? -15.387 5.694 27.129 1.00 97.00 77 PRO A O 1
ATOM 647 N N . PRO A 1 78 ? -16.496 6.427 28.941 1.00 94.56 78 PRO A N 1
ATOM 648 C CA . PRO A 1 78 ? -15.311 6.387 29.788 1.00 94.56 78 PRO A CA 1
ATOM 649 C C . PRO A 1 78 ? -14.752 4.958 29.862 1.00 94.56 78 PRO A C 1
ATOM 651 O O . PRO A 1 78 ? -15.511 3.991 29.887 1.00 94.56 78 PRO A O 1
ATOM 654 N N . ASN A 1 79 ? -13.424 4.841 29.934 1.00 94.00 79 ASN A N 1
ATOM 655 C CA . ASN A 1 79 ? -12.667 3.579 29.939 1.00 94.00 79 ASN A CA 1
ATOM 656 C C . ASN A 1 79 ? -12.699 2.769 28.630 1.00 94.00 79 ASN A C 1
ATOM 658 O O . ASN A 1 79 ? -12.232 1.633 28.631 1.00 94.00 79 ASN A O 1
ATOM 662 N N . PHE A 1 80 ? -13.194 3.335 27.522 1.00 97.50 80 PHE A N 1
ATOM 663 C CA . PHE A 1 80 ? -13.069 2.707 26.206 1.00 97.50 80 PHE A CA 1
ATOM 664 C C . PHE A 1 80 ? -11.586 2.519 25.844 1.00 97.50 80 PHE A C 1
ATOM 666 O O . PHE A 1 80 ? -10.794 3.463 25.918 1.00 97.50 80 PHE A O 1
ATOM 673 N N . SER A 1 81 ? -11.217 1.301 25.461 1.00 96.81 81 SER A N 1
ATOM 674 C CA . SER A 1 81 ? -9.879 0.904 25.023 1.00 96.81 81 SER A CA 1
ATOM 675 C C . SER A 1 81 ? -9.818 0.774 23.502 1.00 96.81 81 SER A C 1
ATOM 677 O O . SER A 1 81 ? -10.839 0.696 22.824 1.00 96.81 81 SER A O 1
ATOM 679 N N . TYR A 1 82 ? -8.616 0.733 22.926 1.00 97.56 82 TYR A N 1
ATOM 680 C CA . TYR A 1 82 ? -8.490 0.541 21.478 1.00 97.56 82 TYR A CA 1
ATOM 681 C C . TYR A 1 82 ? -9.000 -0.834 21.029 1.00 97.56 82 TYR A C 1
ATOM 683 O O . TYR A 1 82 ? -9.587 -0.974 19.960 1.00 97.56 82 TYR A O 1
ATOM 691 N N . GLN A 1 83 ? -8.846 -1.842 21.885 1.00 96.75 83 GLN A N 1
ATOM 692 C CA . GLN A 1 83 ? -9.295 -3.206 21.645 1.00 96.75 83 GLN A CA 1
ATOM 693 C C . GLN A 1 83 ? -10.818 -3.307 21.501 1.00 96.75 83 GLN A C 1
ATOM 695 O O . GLN A 1 83 ? -11.300 -4.169 20.765 1.00 96.75 83 GLN A O 1
ATOM 700 N N . ASP A 1 84 ? -11.573 -2.385 22.104 1.00 97.81 84 ASP A N 1
ATOM 701 C CA . ASP A 1 84 ? -13.033 -2.316 21.973 1.00 97.81 84 ASP A CA 1
ATOM 702 C C . ASP A 1 84 ? -13.490 -1.930 20.551 1.00 97.81 84 ASP A C 1
ATOM 704 O O . ASP A 1 84 ? -14.655 -2.134 20.188 1.00 97.81 84 ASP A O 1
ATOM 708 N N . PHE A 1 85 ? -12.585 -1.421 19.703 1.00 98.31 85 PHE A N 1
ATOM 709 C CA . PHE A 1 85 ? -12.842 -1.264 18.270 1.00 98.31 85 PHE A CA 1
ATOM 710 C C . PHE A 1 85 ? -12.766 -2.579 17.495 1.00 98.31 85 PHE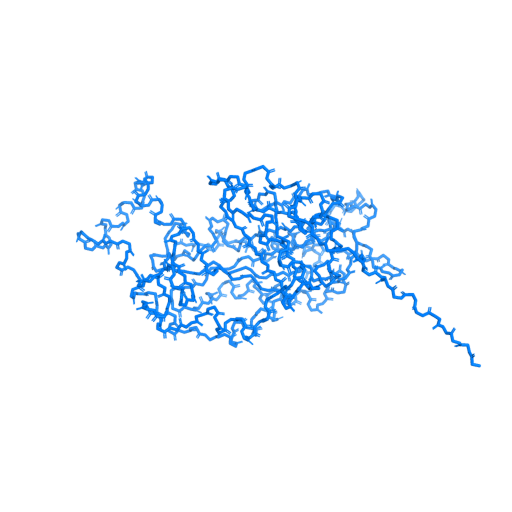 A C 1
ATOM 712 O O . PHE A 1 85 ? -13.430 -2.700 16.468 1.00 98.31 85 PHE A O 1
ATOM 719 N N . GLY A 1 86 ? -12.014 -3.573 17.974 1.00 97.88 86 GLY A N 1
ATOM 720 C CA . GLY A 1 86 ? -11.816 -4.843 17.272 1.00 97.88 86 GLY A CA 1
ATOM 721 C C . GLY A 1 86 ? -13.137 -5.512 16.864 1.00 97.88 86 GLY A C 1
ATOM 722 O O . GLY A 1 86 ? -13.339 -5.765 15.678 1.00 97.88 86 GLY A O 1
ATOM 723 N N . PRO A 1 87 ? -14.091 -5.740 17.789 1.00 97.75 87 PRO A N 1
ATOM 724 C CA . PRO A 1 87 ? -15.395 -6.316 17.451 1.00 97.75 87 PRO A CA 1
ATOM 725 C C . PRO A 1 87 ? -16.241 -5.477 16.478 1.00 97.75 87 PRO A C 1
ATOM 727 O O . PRO A 1 87 ? -17.171 -5.998 15.872 1.00 97.75 87 PRO A O 1
ATOM 730 N N . GLN A 1 88 ? -15.947 -4.183 16.333 1.00 98.06 88 GLN A N 1
ATOM 731 C CA . GLN A 1 88 ? -16.667 -3.265 15.445 1.00 98.06 88 GLN A CA 1
ATOM 732 C C . GLN A 1 88 ? -16.077 -3.219 14.027 1.00 98.06 88 GLN A C 1
ATOM 734 O O . GLN A 1 88 ? -16.682 -2.618 13.133 1.00 98.06 88 GLN A O 1
ATOM 739 N N . PHE A 1 89 ? -14.915 -3.833 13.806 1.00 98.44 89 PHE A N 1
ATOM 740 C CA . PHE A 1 89 ? -14.363 -4.082 12.482 1.00 98.44 89 PHE A CA 1
ATOM 741 C C . PHE A 1 89 ? -15.067 -5.306 11.889 1.00 98.44 89 PHE A C 1
ATOM 743 O O . PHE A 1 89 ? -14.688 -6.435 12.170 1.00 98.44 89 PHE A O 1
ATOM 750 N N . THR A 1 90 ? -16.163 -5.105 11.157 1.00 97.38 90 THR A N 1
ATOM 751 C CA . THR A 1 90 ? -17.057 -6.212 10.770 1.00 97.38 90 THR A CA 1
ATOM 752 C C . THR A 1 90 ? -16.780 -6.775 9.386 1.00 97.38 90 THR A C 1
ATOM 754 O O . THR A 1 90 ? -17.093 -7.939 9.156 1.00 97.38 90 THR A O 1
ATOM 757 N N . ALA A 1 91 ? -16.223 -5.978 8.465 1.00 97.44 91 ALA A N 1
ATOM 758 C CA . ALA A 1 91 ? -16.077 -6.357 7.056 1.00 97.44 91 ALA A CA 1
ATOM 759 C C . ALA A 1 91 ? -17.383 -6.894 6.418 1.00 97.44 91 ALA A C 1
ATOM 761 O O . ALA A 1 91 ? -17.354 -7.780 5.567 1.00 97.44 91 ALA A O 1
ATOM 762 N N . GLU A 1 92 ? -18.537 -6.384 6.859 1.00 97.44 92 GLU A N 1
ATOM 763 C CA . GLU A 1 92 ? -19.868 -6.904 6.505 1.00 97.44 92 GLU A CA 1
ATOM 764 C C . GLU A 1 92 ? -20.167 -6.873 4.998 1.00 97.44 92 GLU A C 1
ATOM 766 O O . GLU A 1 92 ? -20.794 -7.786 4.472 1.00 97.44 92 GLU A O 1
ATOM 771 N N . PHE A 1 93 ? -19.674 -5.852 4.303 1.00 97.44 93 PHE A N 1
ATOM 772 C CA . PHE A 1 93 ? -19.800 -5.654 2.859 1.00 97.44 93 PHE A CA 1
ATOM 773 C C . PHE A 1 93 ? -18.493 -5.949 2.114 1.00 97.44 93 PHE A C 1
ATOM 775 O O . PHE A 1 93 ? -18.326 -5.520 0.9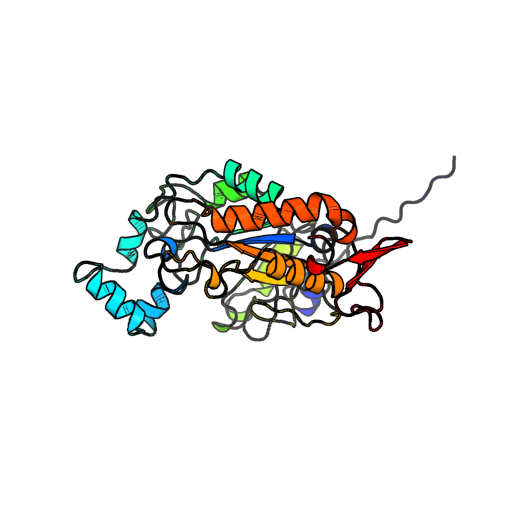76 1.00 97.44 93 PHE A O 1
ATOM 782 N N . TYR A 1 94 ? -17.534 -6.630 2.747 1.00 94.94 94 TYR A N 1
ATOM 783 C CA . TYR A 1 94 ? -16.325 -7.053 2.053 1.00 94.94 94 TYR A CA 1
ATOM 784 C C . TYR A 1 94 ? -16.625 -8.235 1.127 1.00 94.94 94 TYR A C 1
ATOM 786 O O . TYR A 1 94 ? -16.836 -9.365 1.595 1.00 94.94 94 TYR A O 1
ATOM 794 N N . ASP A 1 95 ? -16.563 -7.965 -0.177 1.00 92.38 95 ASP A N 1
ATOM 795 C CA . ASP A 1 95 ? -16.519 -8.966 -1.237 1.00 92.38 95 ASP A CA 1
ATOM 796 C C . ASP A 1 95 ? -15.178 -8.871 -2.002 1.00 92.38 95 ASP A C 1
ATOM 798 O O . ASP A 1 95 ? -14.931 -7.880 -2.702 1.00 92.38 95 ASP A O 1
ATOM 802 N N . PRO A 1 96 ? -14.296 -9.888 -1.906 1.00 88.38 96 PRO A N 1
ATOM 803 C CA . PRO A 1 96 ? -13.033 -9.898 -2.641 1.00 88.38 96 PRO A CA 1
ATOM 804 C C . PRO A 1 96 ? -13.218 -9.874 -4.165 1.00 88.38 96 PRO A C 1
ATOM 806 O O . PRO A 1 96 ? -12.330 -9.417 -4.876 1.00 88.38 96 PRO A O 1
ATOM 809 N N . LYS A 1 97 ? -14.350 -10.343 -4.702 1.00 89.56 97 LYS A N 1
ATOM 810 C CA . LYS A 1 97 ? -14.607 -10.291 -6.146 1.00 89.56 97 LYS A CA 1
ATOM 811 C C . LYS A 1 97 ? -14.920 -8.876 -6.602 1.00 89.56 97 LYS A C 1
ATOM 813 O O . LYS A 1 97 ? -14.361 -8.440 -7.601 1.00 89.56 97 LYS A O 1
ATOM 818 N N . GLU A 1 98 ? -15.737 -8.140 -5.850 1.00 93.00 98 GLU A N 1
ATOM 819 C CA . GLU A 1 98 ? -16.026 -6.733 -6.159 1.00 93.00 98 GLU A CA 1
ATOM 820 C C . GLU A 1 98 ? -14.751 -5.880 -6.098 1.00 93.00 98 GLU A C 1
ATOM 822 O O . GLU A 1 98 ? -14.511 -5.040 -6.968 1.00 93.00 98 GLU A O 1
ATOM 827 N N . TRP A 1 99 ? -13.884 -6.139 -5.114 1.00 94.94 99 TRP A N 1
ATOM 828 C CA . TRP A 1 99 ? -12.564 -5.510 -5.041 1.00 94.94 99 TRP A CA 1
ATOM 829 C C . TRP A 1 99 ? -11.685 -5.892 -6.240 1.00 94.94 99 TRP A C 1
ATOM 831 O O . TRP A 1 99 ? -11.128 -5.001 -6.883 1.00 94.94 99 TRP A O 1
ATOM 841 N N . ALA A 1 100 ? -11.607 -7.181 -6.598 1.00 91.00 100 ALA A N 1
ATOM 842 C CA . ALA A 1 100 ? -10.871 -7.652 -7.776 1.00 91.00 100 ALA A CA 1
ATOM 843 C C . ALA A 1 100 ? -11.326 -6.943 -9.059 1.00 91.00 100 ALA A C 1
ATOM 845 O O . ALA A 1 100 ? -10.506 -6.466 -9.844 1.00 91.00 100 ALA A O 1
ATOM 846 N N . GLU A 1 101 ? -12.640 -6.863 -9.263 1.00 94.31 101 GLU A N 1
ATOM 847 C CA . GLU A 1 101 ? -13.251 -6.218 -10.418 1.00 94.31 101 GLU A CA 1
ATOM 848 C C . GLU A 1 101 ? -12.921 -4.729 -10.462 1.00 94.31 101 GLU A C 1
ATOM 850 O O . GLU A 1 101 ? -12.552 -4.220 -11.521 1.00 94.31 101 GLU A O 1
ATOM 855 N N . LEU A 1 102 ? -12.990 -4.034 -9.324 1.00 96.62 102 LEU A N 1
ATOM 856 C CA . LEU A 1 102 ? -12.627 -2.624 -9.236 1.00 96.62 102 LEU A CA 1
ATOM 857 C C . LEU A 1 102 ? -11.140 -2.390 -9.532 1.00 96.62 102 LEU A C 1
ATOM 859 O O . LEU A 1 102 ? -10.806 -1.479 -10.290 1.00 96.62 102 LEU A O 1
ATOM 863 N N . PHE A 1 103 ? -10.240 -3.194 -8.967 1.00 95.25 103 PHE A N 1
ATOM 864 C CA . PHE A 1 103 ? -8.800 -3.029 -9.189 1.00 95.25 103 PHE A CA 1
ATOM 865 C C . PHE A 1 103 ? -8.402 -3.374 -10.624 1.00 95.25 103 PHE A C 1
ATOM 867 O O . PHE A 1 103 ? -7.601 -2.666 -11.227 1.00 95.25 103 PHE A O 1
ATOM 874 N N . ASN A 1 104 ? -9.020 -4.392 -11.221 1.00 94.00 104 ASN A N 1
ATOM 875 C CA . ASN A 1 104 ? -8.845 -4.668 -12.642 1.00 94.00 104 ASN A CA 1
ATOM 876 C C . ASN A 1 104 ? -9.392 -3.512 -13.501 1.00 94.00 104 ASN A C 1
ATOM 878 O O . ASN A 1 104 ? -8.728 -3.045 -14.426 1.00 94.00 104 ASN A O 1
ATOM 882 N N . ALA A 1 105 ? -10.570 -2.983 -13.154 1.00 97.19 105 ALA A N 1
ATOM 883 C CA . ALA A 1 105 ? -11.175 -1.846 -13.840 1.00 97.19 105 ALA A CA 1
ATOM 884 C C . ALA A 1 105 ? -10.396 -0.535 -13.666 1.00 97.19 105 ALA A C 1
ATOM 886 O O . ALA A 1 105 ? -10.627 0.383 -14.444 1.00 97.19 105 ALA A O 1
ATOM 887 N N . SER A 1 106 ? -9.493 -0.429 -12.685 1.00 97.56 106 SER A N 1
ATOM 888 C CA . SER A 1 106 ? -8.617 0.735 -12.501 1.00 97.56 106 SER A CA 1
ATOM 889 C C . SER A 1 106 ? -7.358 0.695 -13.369 1.00 97.56 106 SER A C 1
ATOM 891 O O . SER A 1 106 ? -6.644 1.694 -13.455 1.00 97.56 106 SER A O 1
ATOM 893 N N . GLY A 1 107 ? -7.089 -0.438 -14.027 1.00 96.62 107 GLY A N 1
ATOM 894 C CA . GLY A 1 107 ? -5.860 -0.682 -14.780 1.00 96.62 107 GLY A CA 1
ATOM 895 C C . GLY A 1 107 ? -4.684 -1.144 -13.912 1.00 96.62 107 GLY A C 1
ATOM 896 O O . GLY A 1 107 ? -3.552 -1.208 -14.394 1.00 96.62 107 GLY A O 1
ATOM 897 N N . ALA A 1 108 ? -4.900 -1.469 -12.640 1.00 96.38 108 ALA A N 1
ATOM 898 C CA . ALA A 1 108 ? -3.833 -2.009 -11.812 1.00 96.38 108 ALA A CA 1
ATOM 899 C C . ALA A 1 108 ? -3.412 -3.414 -12.269 1.00 96.38 108 ALA A C 1
ATOM 901 O O . ALA A 1 108 ? -4.217 -4.207 -12.757 1.00 96.38 108 ALA A O 1
ATOM 902 N N . ARG A 1 109 ? -2.124 -3.720 -12.108 1.00 95.00 109 ARG A N 1
ATOM 903 C CA . ARG A 1 109 ? -1.517 -5.014 -12.456 1.00 95.00 109 ARG A CA 1
ATOM 904 C C . ARG A 1 109 ? -1.049 -5.806 -11.239 1.00 95.00 109 ARG A C 1
ATOM 906 O O . ARG A 1 109 ? -0.686 -6.964 -11.387 1.00 95.00 109 ARG A O 1
ATOM 913 N N . TYR A 1 110 ? -1.071 -5.192 -10.060 1.00 94.62 110 TYR A N 1
ATOM 914 C CA . TYR A 1 110 ? -0.782 -5.830 -8.780 1.00 94.62 110 TYR A CA 1
ATOM 915 C C . TYR A 1 110 ? -1.489 -5.088 -7.642 1.00 94.62 110 TYR A C 1
ATOM 917 O O . TYR A 1 110 ? -1.874 -3.922 -7.780 1.00 94.62 110 TYR A O 1
ATOM 925 N N . VAL A 1 111 ? -1.669 -5.779 -6.518 1.00 93.06 111 VAL A N 1
ATOM 926 C CA . VAL A 1 111 ? -2.324 -5.252 -5.317 1.00 93.06 111 VAL A CA 1
ATOM 927 C C . VAL A 1 111 ? -1.454 -5.556 -4.103 1.00 93.06 111 VAL A C 1
ATOM 929 O O . VAL A 1 111 ? -0.948 -6.666 -3.957 1.00 93.06 111 VAL A O 1
ATOM 932 N N . VAL A 1 112 ? -1.310 -4.574 -3.220 1.00 94.94 112 VAL A N 1
ATOM 933 C CA . VAL A 1 112 ? -0.652 -4.691 -1.921 1.00 94.94 112 VAL A CA 1
ATOM 934 C C . VAL A 1 112 ? -1.710 -4.450 -0.847 1.00 94.94 112 VAL A C 1
ATOM 936 O O . VAL A 1 112 ? -2.385 -3.424 -0.841 1.00 94.94 112 VAL A O 1
ATOM 939 N N . LEU A 1 113 ? -1.879 -5.405 0.064 1.00 94.25 113 LEU A N 1
ATOM 940 C CA . LEU A 1 113 ? -2.808 -5.305 1.190 1.00 94.25 113 LEU A CA 1
ATOM 941 C C . LEU A 1 113 ? -2.015 -5.218 2.491 1.00 94.25 113 LEU A C 1
ATOM 943 O O . LEU A 1 113 ? -1.120 -6.035 2.717 1.00 94.25 113 LEU A O 1
ATOM 947 N N . THR A 1 114 ? -2.372 -4.287 3.379 1.00 95.19 114 THR A N 1
ATOM 948 C CA . THR A 1 114 ? -1.817 -4.251 4.737 1.00 95.19 114 THR A CA 1
ATOM 949 C C . THR A 1 114 ? -2.237 -5.493 5.512 1.00 95.19 114 THR A C 1
ATOM 951 O O . THR A 1 114 ? -3.322 -5.553 6.083 1.00 95.19 114 THR A O 1
ATOM 954 N N . THR A 1 115 ? -1.369 -6.500 5.554 1.00 93.56 115 THR A N 1
ATOM 955 C CA . THR A 1 115 ? -1.631 -7.741 6.292 1.00 93.56 115 THR A CA 1
ATOM 956 C C . THR A 1 115 ? -1.633 -7.491 7.802 1.00 93.56 115 THR A C 1
ATOM 958 O O . THR A 1 115 ? -2.455 -8.048 8.532 1.00 93.56 115 THR A O 1
ATOM 961 N N . LYS A 1 116 ? -0.706 -6.645 8.263 1.00 96.44 116 LYS A N 1
ATOM 962 C CA . LYS A 1 116 ? -0.550 -6.143 9.630 1.00 96.44 116 LYS A CA 1
ATOM 963 C C . LYS A 1 116 ? 0.025 -4.732 9.555 1.00 96.44 116 LYS A C 1
ATOM 965 O O . LYS A 1 116 ? 1.057 -4.540 8.922 1.00 96.44 116 LYS A O 1
ATOM 970 N N . HIS A 1 117 ? -0.601 -3.781 10.237 1.00 97.31 117 HIS A N 1
ATOM 971 C CA . HIS A 1 117 ? -0.093 -2.412 10.380 1.00 97.31 117 HIS A CA 1
ATOM 972 C C . HIS A 1 117 ? 0.532 -2.196 11.776 1.00 97.31 117 HIS A C 1
ATOM 974 O O . HIS A 1 117 ? 0.574 -3.122 12.591 1.00 97.31 117 HIS A O 1
ATOM 980 N N . HIS A 1 118 ? 0.993 -0.982 12.088 1.00 95.75 118 HIS A N 1
ATOM 981 C CA . HIS A 1 118 ? 1.662 -0.647 13.358 1.00 95.75 118 HIS A CA 1
ATOM 982 C C . HIS A 1 118 ? 0.811 -0.904 14.617 1.00 95.75 118 HIS A C 1
ATOM 984 O O . HIS A 1 118 ? 1.354 -1.159 15.686 1.00 95.75 118 HIS A O 1
ATOM 990 N N . GLU A 1 119 ? -0.523 -0.929 14.500 1.00 94.62 119 GLU A N 1
ATOM 991 C CA . GLU A 1 119 ? -1.430 -1.299 15.604 1.00 94.62 119 GLU A CA 1
ATOM 992 C C . GLU A 1 119 ? -1.367 -2.791 15.995 1.00 94.62 119 GLU A C 1
ATOM 994 O O . GLU A 1 119 ? -2.000 -3.222 16.961 1.00 94.62 119 GLU A O 1
ATOM 999 N N . GLY A 1 120 ? -0.658 -3.612 15.214 1.00 95.50 120 GLY A N 1
ATOM 1000 C CA . GLY A 1 120 ? -0.413 -5.025 15.501 1.00 95.50 120 GLY A CA 1
ATOM 1001 C C . GLY A 1 120 ? -1.574 -5.979 15.202 1.00 95.50 120 GLY A C 1
ATOM 1002 O O . GLY A 1 120 ? -1.398 -7.190 15.360 1.00 95.50 120 GLY A O 1
ATOM 1003 N N . PHE A 1 121 ? -2.732 -5.478 14.754 1.00 97.44 121 PHE A N 1
ATOM 1004 C CA . PHE A 1 121 ? -3.850 -6.318 14.316 1.00 97.44 121 PHE A CA 1
ATOM 1005 C C . PHE A 1 121 ? -3.491 -7.029 13.012 1.00 97.44 121 PHE A C 1
ATOM 1007 O O . PHE A 1 121 ? -2.992 -6.407 12.075 1.00 97.44 121 PHE A O 1
ATOM 1014 N N . THR A 1 122 ? -3.742 -8.335 12.958 1.00 97.69 122 THR A N 1
ATOM 1015 C CA . THR A 1 122 ? -3.436 -9.154 11.777 1.00 97.69 122 THR A CA 1
ATOM 1016 C C . THR A 1 122 ? -4.713 -9.521 11.028 1.00 97.69 122 THR A C 1
ATOM 1018 O O . THR A 1 122 ? -5.695 -9.952 11.630 1.00 97.69 122 THR A O 1
ATOM 1021 N N . LEU A 1 123 ? -4.704 -9.378 9.702 1.00 96.50 123 LEU A N 1
ATOM 1022 C CA . LEU A 1 123 ? -5.812 -9.775 8.822 1.00 96.50 123 LEU A CA 1
ATOM 1023 C C . LEU A 1 123 ? -5.833 -11.287 8.518 1.00 96.50 123 LEU A C 1
ATOM 1025 O O . LEU A 1 123 ? -6.527 -11.729 7.607 1.00 96.50 123 LEU A O 1
ATOM 1029 N N . TRP A 1 124 ? -5.054 -12.074 9.261 1.00 95.38 124 TRP A N 1
ATOM 1030 C CA . TRP A 1 124 ? -4.947 -13.530 9.165 1.00 95.38 124 TRP A CA 1
ATOM 1031 C C . TRP A 1 124 ? -4.856 -14.130 10.572 1.00 95.38 124 TRP A C 1
ATOM 1033 O O . TRP A 1 124 ? -4.446 -13.422 11.493 1.00 95.38 124 TRP A O 1
ATOM 1043 N N . PRO A 1 125 ? -5.169 -15.422 10.779 1.00 93.94 125 PRO A N 1
ATOM 1044 C CA . PRO A 1 125 ? -5.125 -16.063 12.096 1.00 93.94 125 PRO A CA 1
ATOM 1045 C C . PRO A 1 125 ? -3.688 -16.337 12.571 1.00 93.94 125 PRO A C 1
ATOM 1047 O O . PRO A 1 125 ? -3.226 -17.478 12.657 1.00 93.94 125 PRO A O 1
ATOM 1050 N N . SER A 1 126 ? -2.944 -15.273 12.868 1.00 92.56 126 SER A N 1
ATOM 1051 C CA . SER A 1 126 ? -1.575 -15.358 13.361 1.00 92.56 126 SER A CA 1
ATOM 1052 C C . SER A 1 126 ? -1.528 -16.011 14.740 1.00 92.56 126 SER A C 1
ATOM 1054 O O . SER A 1 126 ? -2.101 -15.503 15.702 1.00 92.56 126 SER A O 1
ATOM 1056 N N . LYS A 1 127 ? -0.728 -17.075 14.883 1.00 89.88 127 LYS A N 1
ATOM 1057 C CA . LYS A 1 127 ? -0.440 -17.682 16.196 1.00 89.88 127 LYS A CA 1
ATOM 1058 C C . LYS A 1 127 ? 0.300 -16.730 17.146 1.00 89.88 127 LYS A C 1
ATOM 1060 O O . LYS A 1 127 ? 0.293 -16.956 18.351 1.00 89.88 127 LYS A O 1
ATOM 1065 N N . HIS A 1 128 ? 0.939 -15.687 16.612 1.00 90.81 128 HIS A N 1
ATOM 1066 C CA . HIS A 1 128 ? 1.686 -14.693 17.388 1.00 90.81 128 HIS A CA 1
ATOM 1067 C C . HIS A 1 128 ? 0.834 -13.490 17.817 1.00 90.81 128 HIS A C 1
ATOM 1069 O O . HIS A 1 128 ? 1.198 -12.817 18.776 1.00 90.81 128 HIS A O 1
ATOM 1075 N N . SER A 1 129 ? -0.308 -13.260 17.161 1.00 89.69 129 SER A N 1
ATOM 1076 C CA . SER A 1 129 ? -1.297 -12.234 17.530 1.00 89.69 129 SER A CA 1
ATOM 1077 C C . SER A 1 129 ? -2.598 -12.899 17.992 1.00 89.69 129 SER A C 1
ATOM 1079 O O . SER A 1 129 ? -3.690 -12.589 17.505 1.00 89.69 129 SER A O 1
ATOM 1081 N N . TRP A 1 130 ? -2.473 -13.872 18.899 1.00 87.62 130 TRP A N 1
ATOM 1082 C CA . TRP A 1 130 ? -3.613 -14.618 19.435 1.00 87.62 130 TRP A CA 1
ATOM 1083 C C . TRP A 1 130 ? -4.633 -13.670 20.078 1.00 87.62 130 TRP A C 1
ATOM 1085 O O . TRP A 1 130 ? -4.263 -12.822 20.891 1.00 87.62 130 TRP A O 1
ATOM 1095 N N . GLY A 1 131 ? -5.908 -13.788 19.695 1.00 93.44 131 GLY A N 1
ATOM 1096 C CA . GLY A 1 131 ? -6.969 -12.907 20.191 1.00 93.44 131 GLY A CA 1
ATOM 1097 C C . GLY A 1 131 ? -6.938 -11.471 19.646 1.00 93.44 131 GLY A C 1
ATOM 1098 O O . GLY A 1 131 ? -7.769 -10.662 20.051 1.00 93.44 131 GLY A O 1
ATOM 1099 N N . TRP A 1 132 ? -6.025 -11.139 18.725 1.00 96.56 132 TRP A N 1
ATOM 1100 C CA . TRP A 1 132 ? -5.936 -9.829 18.064 1.00 96.56 132 TRP A CA 1
ATOM 1101 C C . TRP A 1 132 ? -5.714 -9.981 16.551 1.00 96.56 132 TRP A C 1
ATOM 1103 O O . TRP A 1 132 ? -4.701 -9.571 15.973 1.00 96.56 132 TRP A O 1
ATOM 1113 N N . ASN A 1 133 ? -6.674 -10.644 15.908 1.00 97.50 133 ASN A N 1
ATOM 1114 C CA . ASN A 1 133 ? -6.690 -10.903 14.473 1.00 97.50 133 ASN A CA 1
ATOM 1115 C C . ASN A 1 133 ? -8.121 -11.028 13.927 1.00 97.50 133 ASN A C 1
ATOM 1117 O O . ASN A 1 133 ? -9.065 -11.195 14.701 1.00 97.50 133 ASN A O 1
ATOM 1121 N N . SER A 1 134 ? -8.280 -10.968 12.601 1.00 96.38 134 SER A N 1
ATOM 1122 C CA . SER A 1 134 ? -9.592 -10.929 11.933 1.00 96.38 134 SER A CA 1
ATOM 1123 C C . SER A 1 134 ? -10.421 -12.212 12.044 1.00 96.38 134 SER A C 1
ATOM 1125 O O . SER A 1 134 ? -11.642 -12.164 11.869 1.00 96.38 134 SER A O 1
ATOM 1127 N N . LEU A 1 135 ? -9.795 -13.358 12.340 1.00 95.81 135 LEU A N 1
ATOM 1128 C CA . LEU A 1 135 ? -10.515 -14.608 12.590 1.00 95.81 135 LEU A CA 1
ATOM 1129 C C . LEU A 1 135 ? -11.042 -14.656 14.033 1.00 95.81 135 LEU A C 1
ATOM 1131 O O . LEU A 1 135 ? -12.194 -15.019 14.270 1.00 95.81 135 LEU A O 1
ATOM 1135 N N . ASP A 1 136 ? -10.223 -14.237 14.996 1.00 96.00 136 ASP A N 1
ATOM 1136 C CA . ASP A 1 136 ? -10.567 -14.273 16.417 1.00 96.00 136 ASP A CA 1
ATOM 1137 C C . ASP A 1 136 ? -11.484 -13.116 16.836 1.00 96.00 136 ASP A C 1
ATOM 1139 O O . ASP A 1 136 ? -12.304 -13.282 17.741 1.00 96.00 136 ASP A O 1
ATOM 1143 N N . VAL A 1 137 ? -11.404 -11.946 16.194 1.00 95.50 137 VAL A N 1
ATOM 1144 C CA . VAL A 1 137 ? -12.114 -10.714 16.580 1.00 95.50 137 VAL A CA 1
ATOM 1145 C C . VAL A 1 137 ? -12.655 -9.989 15.345 1.00 95.50 137 VAL A C 1
ATOM 1147 O O . VAL A 1 137 ? -11.986 -9.914 14.322 1.00 95.50 137 VAL A O 1
ATOM 1150 N N . GLY A 1 138 ? -13.869 -9.436 15.451 1.00 96.50 138 GLY A N 1
ATOM 1151 C CA . GLY A 1 138 ? -14.497 -8.667 14.374 1.00 96.50 138 GLY A CA 1
ATOM 1152 C C . GLY A 1 138 ? -15.056 -9.569 13.264 1.00 96.50 138 GLY A C 1
ATOM 1153 O O . GLY A 1 138 ? -16.058 -10.236 13.536 1.00 96.50 138 GLY A O 1
ATOM 1154 N N . PRO A 1 139 ? -14.450 -9.643 12.060 1.00 95.31 139 PRO A N 1
ATOM 1155 C CA . PRO A 1 139 ? -15.054 -10.272 10.879 1.00 95.31 139 PRO A CA 1
ATOM 1156 C C . PRO A 1 139 ? -15.289 -11.779 10.983 1.00 95.31 139 PRO A C 1
ATOM 1158 O O . PRO A 1 139 ? -16.107 -12.318 10.241 1.00 95.31 139 PRO A O 1
ATOM 1161 N N . LYS A 1 140 ? -14.548 -12.471 11.859 1.00 96.69 140 LYS A N 1
ATOM 1162 C CA . LYS A 1 140 ? -14.514 -13.942 11.945 1.00 96.69 140 LYS A CA 1
ATOM 1163 C C . LYS A 1 140 ? -14.115 -14.601 10.621 1.00 96.69 140 LYS A C 1
ATOM 1165 O O . LYS A 1 140 ? -14.622 -15.663 10.264 1.00 96.69 140 LYS A O 1
ATOM 1170 N N . ARG A 1 141 ? -13.195 -13.954 9.897 1.00 93.81 141 ARG A N 1
ATOM 1171 C CA . ARG A 1 141 ? -12.721 -14.341 8.560 1.00 93.81 141 ARG A CA 1
ATOM 1172 C C . ARG A 1 141 ? -11.202 -14.222 8.470 1.00 93.81 141 ARG A C 1
ATOM 1174 O O . ARG A 1 141 ? -10.608 -13.324 9.068 1.00 93.81 141 ARG A O 1
ATOM 1181 N N . ASP A 1 142 ? -10.581 -15.103 7.694 1.00 92.44 142 ASP A N 1
ATOM 1182 C CA . ASP A 1 142 ? -9.183 -14.970 7.271 1.00 92.44 142 ASP A CA 1
ATOM 1183 C C . ASP A 1 142 ? -9.116 -14.082 6.018 1.00 92.44 142 ASP A C 1
ATOM 1185 O O . ASP A 1 142 ? -9.126 -14.562 4.884 1.00 92.44 142 ASP A O 1
ATOM 1189 N N . LEU A 1 143 ? -9.114 -12.765 6.231 1.00 92.06 143 LEU A N 1
ATOM 1190 C CA . LEU A 1 143 ? -9.203 -11.770 5.158 1.00 92.06 143 LEU A CA 1
ATOM 1191 C C . LEU A 1 143 ? -7.972 -11.801 4.241 1.00 92.06 143 LEU A C 1
ATOM 1193 O O . LEU A 1 143 ? -8.094 -11.610 3.027 1.00 92.06 143 LEU A O 1
ATOM 1197 N N . LEU A 1 144 ? -6.792 -12.074 4.802 1.00 88.38 144 LEU A N 1
ATOM 1198 C CA . LEU A 1 144 ? -5.570 -12.266 4.034 1.00 88.38 144 LEU A CA 1
ATOM 1199 C C . LEU A 1 144 ? -5.623 -13.559 3.225 1.00 88.38 144 LEU A C 1
ATOM 1201 O O . LEU A 1 144 ? -5.307 -13.520 2.042 1.00 88.38 144 LEU A O 1
ATOM 1205 N N . GLY A 1 145 ? -6.024 -14.684 3.824 1.00 83.25 145 GLY A N 1
ATOM 1206 C CA . GLY A 1 145 ? -6.141 -15.959 3.114 1.00 83.25 145 GLY A CA 1
ATOM 1207 C C . GLY A 1 145 ? -7.106 -15.869 1.930 1.00 83.25 145 GLY A C 1
ATOM 1208 O O . GLY A 1 145 ? -6.785 -16.313 0.828 1.00 83.25 145 GLY A O 1
ATOM 1209 N N . GLU A 1 146 ? -8.257 -15.220 2.114 1.00 83.25 146 GLU A N 1
ATOM 1210 C CA . GLU A 1 146 ? -9.187 -14.918 1.021 1.00 83.25 146 GLU A CA 1
ATOM 1211 C C . GLU A 1 146 ? -8.533 -14.038 -0.059 1.00 83.25 146 GLU A C 1
ATOM 1213 O O . GLU A 1 146 ? -8.669 -14.320 -1.247 1.00 83.25 146 GLU A O 1
ATOM 1218 N N . SER A 1 147 ? -7.774 -13.011 0.331 1.00 77.88 147 SER A N 1
ATOM 1219 C CA . SER A 1 147 ? -7.071 -12.126 -0.608 1.00 77.88 147 SER A CA 1
ATOM 1220 C C . SER A 1 147 ? -5.979 -12.861 -1.393 1.00 77.88 147 SER A C 1
ATOM 1222 O O . SER A 1 147 ? -5.908 -12.740 -2.609 1.00 77.88 147 SER A O 1
ATOM 1224 N N . VAL A 1 148 ? -5.158 -13.680 -0.735 1.00 79.38 148 VAL A N 1
ATOM 1225 C CA . VAL A 1 148 ? -4.083 -14.455 -1.375 1.00 79.38 148 VAL A CA 1
ATOM 1226 C C . VAL A 1 148 ? -4.648 -15.428 -2.406 1.00 79.38 148 VAL A C 1
ATOM 1228 O O . VAL A 1 148 ? -4.143 -15.494 -3.523 1.00 79.38 148 VAL A O 1
ATOM 1231 N N . ASN A 1 149 ? -5.725 -16.139 -2.066 1.00 73.56 149 ASN A N 1
ATOM 1232 C CA . ASN A 1 149 ? -6.345 -17.102 -2.976 1.00 73.56 149 ASN A CA 1
ATOM 1233 C C . ASN A 1 149 ? -6.970 -16.440 -4.215 1.00 73.56 149 ASN A C 1
ATOM 1235 O O . ASN A 1 149 ? -7.028 -17.066 -5.272 1.00 73.56 149 ASN A O 1
ATOM 1239 N N . ASN A 1 150 ? -7.429 -15.190 -4.098 1.00 73.00 150 ASN A N 1
ATOM 1240 C CA . ASN A 1 150 ? -8.037 -14.455 -5.208 1.00 73.00 150 ASN A CA 1
ATOM 1241 C C . ASN A 1 150 ? -7.021 -13.642 -6.027 1.00 73.00 150 ASN A C 1
ATOM 1243 O O . ASN A 1 150 ? -7.187 -13.525 -7.238 1.00 73.00 150 ASN A O 1
ATOM 1247 N N . TYR A 1 151 ? -5.987 -13.086 -5.387 1.00 70.94 151 TYR A N 1
ATOM 1248 C CA . TYR A 1 151 ? -5.074 -12.118 -6.007 1.00 70.94 151 TYR A CA 1
ATOM 1249 C C . TYR A 1 151 ? -3.656 -12.640 -6.260 1.00 70.94 151 TYR A C 1
ATOM 1251 O O . TYR A 1 151 ? -2.937 -11.987 -7.003 1.00 70.94 151 TYR A O 1
ATOM 1259 N N . GLN A 1 152 ? -3.252 -13.770 -5.659 1.00 71.75 152 GLN A N 1
ATOM 1260 C CA . GLN A 1 152 ? -1.930 -14.405 -5.824 1.00 71.75 152 GLN A CA 1
ATOM 1261 C C . GLN A 1 152 ? -0.758 -13.397 -5.763 1.00 71.75 152 GLN A C 1
ATOM 1263 O O . GLN A 1 152 ? -0.138 -13.107 -6.779 1.00 71.75 152 GLN A O 1
ATOM 1268 N N . PRO A 1 153 ? -0.475 -12.801 -4.591 1.00 69.31 153 PRO A N 1
ATOM 1269 C CA . PRO A 1 153 ? 0.442 -11.669 -4.490 1.00 69.31 153 PRO A CA 1
ATOM 1270 C C . PRO A 1 153 ? 1.904 -12.052 -4.767 1.00 69.31 153 PRO A C 1
ATOM 1272 O O . PRO A 1 153 ? 2.464 -12.915 -4.095 1.00 69.31 153 PRO A O 1
ATOM 1275 N N . ASP A 1 154 ? 2.542 -11.305 -5.670 1.00 82.88 154 ASP A N 1
ATOM 1276 C CA . ASP A 1 154 ? 3.976 -11.388 -5.992 1.00 82.88 154 ASP A CA 1
ATOM 1277 C C . ASP A 1 154 ? 4.805 -10.240 -5.366 1.00 82.88 154 ASP A C 1
ATOM 1279 O O . ASP A 1 154 ? 5.982 -10.057 -5.675 1.00 82.88 154 ASP A O 1
ATOM 1283 N N . VAL A 1 155 ? 4.212 -9.432 -4.478 1.00 91.31 155 VAL A N 1
ATOM 1284 C CA . VAL A 1 155 ? 4.892 -8.314 -3.796 1.00 91.31 155 VAL A CA 1
ATOM 1285 C C . VAL A 1 155 ? 4.882 -8.536 -2.291 1.00 91.31 155 VAL A C 1
ATOM 1287 O O . VAL A 1 155 ? 3.819 -8.694 -1.690 1.00 91.31 155 VAL A O 1
ATOM 1290 N N . ILE A 1 156 ? 6.060 -8.474 -1.666 1.00 89.94 156 ILE A N 1
ATOM 1291 C CA . ILE A 1 156 ? 6.185 -8.348 -0.211 1.00 89.94 156 ILE A CA 1
ATOM 1292 C C . ILE A 1 156 ? 6.679 -6.938 0.102 1.00 89.94 156 ILE A C 1
ATOM 1294 O O . ILE A 1 156 ? 7.818 -6.580 -0.191 1.00 89.94 156 ILE A O 1
ATOM 1298 N N . TRP A 1 157 ? 5.797 -6.142 0.701 1.00 95.62 157 TRP A N 1
ATOM 1299 C CA . TRP A 1 157 ? 6.028 -4.732 1.002 1.00 95.62 157 TRP A CA 1
ATOM 1300 C C . TRP A 1 157 ? 6.171 -4.556 2.519 1.00 95.62 157 TRP A C 1
ATOM 1302 O O . TRP A 1 157 ? 5.200 -4.752 3.253 1.00 95.62 157 TRP A O 1
ATOM 1312 N N . SER A 1 158 ? 7.379 -4.256 3.002 1.00 94.25 158 SER A N 1
ATOM 1313 C CA . SER A 1 158 ? 7.645 -4.035 4.430 1.00 94.25 158 SER A CA 1
ATOM 1314 C C . SER A 1 158 ? 7.566 -2.553 4.795 1.00 94.25 158 SER A C 1
ATOM 1316 O O . SER A 1 158 ? 7.756 -1.694 3.942 1.00 94.25 158 SER A O 1
ATOM 1318 N N . ASP A 1 159 ? 7.301 -2.245 6.064 1.00 94.94 159 ASP A N 1
ATOM 1319 C CA . ASP A 1 159 ? 7.323 -0.879 6.599 1.00 94.94 159 ASP A CA 1
ATOM 1320 C C . ASP A 1 159 ? 7.757 -0.877 8.069 1.00 94.94 159 ASP A C 1
ATOM 1322 O O . ASP A 1 159 ? 7.858 -1.942 8.689 1.00 94.94 159 ASP A O 1
ATOM 1326 N N . GLY A 1 160 ? 7.984 0.306 8.643 1.00 91.25 160 GLY A N 1
ATOM 1327 C CA . GLY A 1 160 ? 8.465 0.442 10.023 1.00 91.25 160 GLY A CA 1
ATOM 1328 C C . GLY A 1 160 ? 9.977 0.311 10.156 1.00 91.25 160 GLY A C 1
ATOM 1329 O O . GLY A 1 160 ? 10.494 -0.011 11.228 1.00 91.25 160 GLY A O 1
ATOM 1330 N N . ASP A 1 161 ? 10.707 0.561 9.073 1.00 92.19 161 ASP A N 1
ATOM 1331 C CA . ASP A 1 161 ? 12.158 0.422 9.002 1.00 92.19 161 ASP A CA 1
ATOM 1332 C C . ASP A 1 161 ? 12.888 1.327 10.012 1.00 92.19 161 ASP A C 1
ATOM 1334 O O . ASP A 1 161 ? 13.952 0.966 10.515 1.00 92.19 161 ASP A O 1
ATOM 1338 N N . TRP A 1 162 ? 12.285 2.452 10.410 1.00 93.50 162 TRP A N 1
ATOM 1339 C CA . TRP A 1 162 ? 12.832 3.346 11.434 1.00 93.50 162 TRP A CA 1
ATOM 1340 C C . TRP A 1 162 ? 12.938 2.698 12.825 1.00 93.50 162 TRP A C 1
ATOM 1342 O O . TRP A 1 162 ? 13.750 3.139 13.644 1.00 93.50 162 TRP A O 1
ATOM 1352 N N . GLU A 1 163 ? 12.167 1.648 13.126 1.00 92.38 163 GLU A N 1
ATOM 1353 C CA . GLU A 1 163 ? 12.121 1.054 14.467 1.00 92.38 163 GLU A CA 1
ATOM 1354 C C . GLU A 1 163 ? 13.413 0.321 14.829 1.00 92.38 163 GLU A C 1
ATOM 1356 O O . GLU A 1 163 ? 13.907 0.454 15.952 1.00 92.38 163 GLU A O 1
ATOM 1361 N N . ALA A 1 164 ? 14.024 -0.401 13.888 1.00 94.81 164 ALA A N 1
ATOM 1362 C CA . ALA A 1 164 ? 15.253 -1.151 14.134 1.00 94.81 164 ALA A CA 1
ATOM 1363 C C . ALA A 1 164 ? 16.049 -1.417 12.850 1.00 94.81 164 ALA A C 1
ATOM 1365 O O . ALA A 1 164 ? 15.552 -1.279 11.738 1.00 94.81 164 ALA A O 1
ATOM 1366 N N . PHE A 1 165 ? 17.316 -1.792 13.012 1.00 96.31 165 PHE A N 1
ATOM 1367 C CA . PHE A 1 165 ? 18.163 -2.203 11.893 1.00 96.31 165 PHE A CA 1
ATOM 1368 C C . PHE A 1 165 ? 17.721 -3.563 11.330 1.00 96.31 165 PHE A C 1
ATOM 1370 O O . PHE A 1 165 ? 17.179 -4.398 12.053 1.00 96.31 165 PHE A O 1
ATOM 1377 N N . ASP A 1 166 ? 18.040 -3.815 10.065 1.00 94.75 166 ASP A N 1
ATOM 1378 C CA . ASP A 1 166 ? 17.816 -5.075 9.341 1.00 94.75 166 ASP A CA 1
ATOM 1379 C C . ASP A 1 166 ? 18.276 -6.329 10.111 1.00 94.75 166 ASP A C 1
ATOM 1381 O O . ASP A 1 166 ? 17.591 -7.355 10.125 1.00 94.75 166 ASP A O 1
ATOM 1385 N N . LYS A 1 167 ? 19.404 -6.228 10.826 1.00 94.75 167 LYS A N 1
ATOM 1386 C CA . LYS A 1 167 ? 19.950 -7.307 11.666 1.00 94.75 167 LYS A CA 1
ATOM 1387 C C . LYS A 1 167 ? 19.040 -7.697 12.827 1.00 94.75 167 LYS A C 1
ATOM 1389 O O . LYS A 1 167 ? 19.011 -8.864 13.199 1.00 94.75 167 LYS A O 1
ATOM 1394 N N . TYR A 1 168 ? 18.316 -6.741 13.411 1.00 95.06 168 TYR A N 1
ATOM 1395 C CA . TYR A 1 168 ? 17.384 -7.022 14.506 1.00 95.06 168 TYR A CA 1
ATOM 1396 C C . TYR A 1 168 ? 16.203 -7.866 14.014 1.00 95.06 168 TYR A C 1
ATOM 1398 O O . TYR A 1 168 ? 15.806 -8.821 14.675 1.00 95.06 168 TYR A O 1
ATOM 1406 N N . TRP A 1 169 ? 15.700 -7.555 12.818 1.00 90.44 169 TRP A N 1
ATOM 1407 C CA . TRP A 1 169 ? 14.599 -8.276 12.178 1.00 90.44 169 TRP A CA 1
ATOM 1408 C C . TRP A 1 169 ? 15.017 -9.579 11.502 1.00 90.44 169 TRP A C 1
ATOM 1410 O O . TRP A 1 169 ? 14.161 -10.336 11.048 1.00 90.44 169 TRP A O 1
ATOM 1420 N N . ASN A 1 170 ? 16.323 -9.842 11.424 1.00 93.38 170 ASN A N 1
ATOM 1421 C CA . ASN A 1 170 ? 16.887 -10.926 10.631 1.00 93.38 170 ASN A CA 1
ATOM 1422 C C . ASN A 1 170 ? 16.440 -10.862 9.153 1.00 93.38 170 ASN A C 1
ATOM 1424 O O . ASN A 1 170 ? 16.190 -11.889 8.515 1.00 93.38 170 ASN A O 1
ATOM 1428 N N . ALA A 1 171 ? 16.306 -9.641 8.620 1.00 94.56 171 ALA A N 1
ATOM 1429 C CA . ALA A 1 171 ? 15.666 -9.393 7.332 1.00 94.56 171 ALA A CA 1
ATOM 1430 C C . ALA A 1 171 ? 16.399 -10.084 6.175 1.00 94.56 171 ALA A C 1
ATOM 1432 O O . ALA A 1 171 ? 15.769 -10.745 5.354 1.00 94.56 171 ALA A O 1
ATOM 1433 N N . THR A 1 172 ? 17.732 -10.015 6.137 1.00 96.81 172 THR A N 1
ATOM 1434 C CA . THR A 1 172 ? 18.519 -10.608 5.045 1.00 96.81 172 THR A CA 1
ATOM 1435 C C . THR A 1 172 ? 18.417 -12.133 4.995 1.00 96.81 172 THR A C 1
ATOM 1437 O O . THR A 1 172 ? 18.406 -12.705 3.909 1.00 96.81 172 THR A O 1
ATOM 1440 N N . HIS A 1 173 ? 18.266 -12.809 6.139 1.00 95.81 173 HIS A N 1
ATOM 1441 C CA . HIS A 1 173 ? 18.012 -14.252 6.180 1.00 95.81 173 HIS A CA 1
ATOM 1442 C C . HIS A 1 173 ? 16.629 -14.611 5.640 1.00 95.81 173 HIS A C 1
ATOM 1444 O O . HIS A 1 173 ? 16.497 -15.585 4.898 1.00 95.81 173 HIS A O 1
ATOM 1450 N N . PHE A 1 174 ? 15.607 -13.824 5.986 1.00 95.69 174 PHE A N 1
ATOM 1451 C CA . PHE A 1 174 ? 14.276 -14.001 5.417 1.00 95.69 174 PHE A CA 1
ATOM 1452 C C . PHE A 1 174 ? 14.289 -13.791 3.898 1.00 95.69 174 PHE A C 1
ATOM 1454 O O . PHE A 1 174 ? 13.770 -14.631 3.168 1.00 95.69 174 PHE A O 1
ATOM 1461 N N . LEU A 1 175 ? 14.935 -12.727 3.416 1.00 95.81 175 LEU A N 1
ATOM 1462 C CA . LEU A 1 175 ? 15.049 -12.432 1.986 1.00 95.81 175 LEU A CA 1
ATOM 1463 C C . LEU A 1 175 ? 15.849 -13.499 1.227 1.00 95.81 175 LEU A C 1
ATOM 1465 O O . LEU A 1 175 ? 15.455 -13.891 0.132 1.00 95.81 175 LEU A O 1
ATOM 1469 N N . ALA A 1 176 ? 16.921 -14.034 1.817 1.00 96.56 176 ALA A N 1
ATOM 1470 C CA . ALA A 1 176 ? 17.668 -15.141 1.225 1.00 96.56 176 ALA A CA 1
ATOM 1471 C C . ALA A 1 176 ? 16.800 -16.399 1.082 1.00 96.56 176 ALA A C 1
ATOM 1473 O O . ALA A 1 176 ? 16.805 -17.030 0.028 1.00 96.56 176 ALA A O 1
ATOM 1474 N N . TRP A 1 177 ? 16.013 -16.760 2.102 1.00 96.25 177 TRP A N 1
ATOM 1475 C CA . TRP A 1 177 ? 15.034 -17.846 1.974 1.00 96.25 177 TRP A CA 1
ATOM 1476 C C . TRP A 1 177 ? 13.979 -17.527 0.906 1.00 96.25 177 TRP A C 1
ATOM 1478 O O . TRP A 1 177 ? 13.680 -18.372 0.064 1.00 96.25 177 TRP A O 1
ATOM 1488 N N . LEU A 1 178 ? 13.458 -16.297 0.898 1.00 91.81 178 LEU A N 1
ATOM 1489 C CA . LEU A 1 178 ? 12.430 -15.854 -0.038 1.00 91.81 178 LEU A CA 1
ATOM 1490 C C . LEU A 1 178 ? 12.891 -16.009 -1.494 1.00 91.81 178 LEU A C 1
ATOM 1492 O O . LEU A 1 178 ? 12.152 -16.539 -2.321 1.00 91.81 178 LEU A O 1
ATOM 1496 N N . PHE A 1 179 ? 14.119 -15.597 -1.802 1.00 93.62 179 PHE A N 1
ATOM 1497 C CA . PHE A 1 179 ? 14.672 -15.646 -3.156 1.00 93.62 179 PHE A CA 1
ATOM 1498 C C . PHE A 1 179 ? 15.229 -17.009 -3.565 1.00 93.62 179 PHE A C 1
ATOM 1500 O O . PHE A 1 179 ? 15.431 -17.231 -4.754 1.00 93.62 179 PHE A O 1
ATOM 1507 N N . ASN A 1 180 ? 15.485 -17.918 -2.622 1.00 93.38 180 ASN A N 1
ATOM 1508 C CA . ASN A 1 180 ? 16.002 -19.249 -2.938 1.00 93.38 180 ASN A CA 1
ATOM 1509 C C . ASN A 1 180 ? 14.910 -20.322 -2.929 1.00 93.38 180 ASN A C 1
ATOM 1511 O O . ASN A 1 180 ? 14.810 -21.105 -3.869 1.00 93.38 180 ASN A O 1
ATOM 1515 N N . ASP A 1 181 ? 14.112 -20.378 -1.864 1.00 89.38 181 ASP A N 1
ATOM 1516 C CA . ASP A 1 181 ? 13.331 -21.566 -1.510 1.00 89.38 181 ASP A CA 1
ATOM 1517 C C . ASP A 1 181 ? 11.816 -21.318 -1.486 1.00 89.38 181 ASP A C 1
ATOM 1519 O O . ASP A 1 181 ? 11.042 -22.274 -1.389 1.00 89.38 181 ASP A O 1
ATOM 1523 N N . SER A 1 182 ? 11.365 -20.058 -1.537 1.00 87.31 182 SER A N 1
ATOM 1524 C CA . SER A 1 182 ? 9.928 -19.779 -1.546 1.00 87.31 182 SER A CA 1
ATOM 1525 C C . SER A 1 182 ? 9.268 -20.215 -2.865 1.00 87.31 182 SER A C 1
ATOM 1527 O O . SER A 1 182 ? 9.910 -20.177 -3.914 1.00 87.31 182 SER A O 1
ATOM 1529 N N . PRO A 1 183 ? 7.966 -20.561 -2.862 1.00 85.62 183 PRO A N 1
ATOM 1530 C CA . PRO A 1 183 ? 7.236 -20.920 -4.084 1.00 85.62 183 PRO A CA 1
ATOM 1531 C C . PRO A 1 183 ? 7.121 -19.795 -5.126 1.00 85.62 183 PRO A C 1
ATOM 1533 O O . PRO A 1 183 ? 6.715 -20.057 -6.252 1.00 85.62 183 PRO A O 1
ATOM 1536 N N . VAL A 1 184 ? 7.437 -18.557 -4.738 1.00 86.00 184 VAL A N 1
ATOM 1537 C CA . VAL A 1 184 ? 7.382 -17.348 -5.574 1.00 86.00 184 VAL A CA 1
ATOM 1538 C C . VAL A 1 184 ? 8.780 -16.766 -5.807 1.00 86.00 184 VAL A C 1
ATOM 1540 O O . VAL A 1 184 ? 8.919 -15.610 -6.186 1.00 86.00 184 VAL A O 1
ATOM 1543 N N . ASN A 1 185 ? 9.843 -17.536 -5.562 1.00 86.88 185 ASN A N 1
ATOM 1544 C CA . ASN A 1 185 ? 11.237 -17.084 -5.651 1.00 86.88 185 ASN A CA 1
ATOM 1545 C C . ASN A 1 185 ? 11.611 -16.455 -7.013 1.00 86.88 185 ASN A C 1
ATOM 1547 O O . ASN A 1 185 ? 12.433 -15.535 -7.062 1.00 86.88 185 ASN A O 1
ATOM 1551 N N . GLU A 1 186 ? 10.978 -16.886 -8.104 1.00 88.94 186 GLU A N 1
ATOM 1552 C CA . GLU A 1 186 ? 11.176 -16.349 -9.455 1.00 88.94 186 GLU A CA 1
ATOM 1553 C C . GLU A 1 186 ? 10.408 -15.042 -9.710 1.00 88.94 186 GLU A C 1
ATOM 1555 O O . GLU A 1 186 ? 10.871 -14.189 -10.467 1.00 88.94 186 GLU A O 1
ATOM 1560 N N . THR A 1 187 ? 9.255 -14.840 -9.071 1.00 91.81 187 THR A N 1
ATOM 1561 C CA . THR A 1 187 ? 8.355 -13.711 -9.361 1.00 91.81 187 THR A CA 1
ATOM 1562 C C . THR A 1 187 ? 8.393 -12.626 -8.295 1.00 91.81 187 THR A C 1
ATOM 1564 O O . THR A 1 187 ? 8.210 -11.456 -8.622 1.00 91.81 187 THR A O 1
ATOM 1567 N N . VAL A 1 188 ? 8.693 -12.968 -7.044 1.00 93.19 188 VAL A N 1
ATOM 1568 C CA . VAL A 1 188 ? 8.536 -12.054 -5.913 1.00 93.19 188 VAL A CA 1
ATOM 1569 C C . VAL A 1 188 ? 9.439 -10.829 -6.011 1.00 93.19 188 VAL A C 1
ATOM 1571 O O . VAL A 1 188 ? 10.603 -10.918 -6.414 1.00 93.19 188 VAL A O 1
ATOM 1574 N N . VAL A 1 189 ? 8.924 -9.677 -5.599 1.00 96.62 189 VAL A N 1
ATOM 1575 C CA . VAL A 1 189 ? 9.700 -8.447 -5.410 1.00 96.62 189 VAL A CA 1
ATOM 1576 C C . VAL A 1 189 ? 9.520 -7.902 -4.001 1.00 96.62 189 VAL A C 1
ATOM 1578 O O . VAL A 1 189 ? 8.472 -8.083 -3.377 1.00 96.62 189 VAL A O 1
ATOM 1581 N N . VAL A 1 190 ? 10.554 -7.221 -3.511 1.00 96.94 190 VAL A N 1
ATOM 1582 C CA . VAL A 1 190 ? 10.549 -6.564 -2.200 1.00 96.94 190 VAL A CA 1
ATOM 1583 C C . VAL A 1 190 ? 10.954 -5.101 -2.314 1.00 96.94 190 VAL A C 1
ATOM 1585 O O . VAL A 1 190 ? 11.806 -4.763 -3.140 1.00 96.94 190 VAL A O 1
ATOM 1588 N N . ASN A 1 191 ? 10.362 -4.245 -1.483 1.00 97.75 191 ASN A N 1
ATOM 1589 C CA . ASN A 1 191 ? 10.754 -2.839 -1.375 1.00 97.75 191 ASN A CA 1
ATOM 1590 C C . ASN A 1 191 ? 12.051 -2.674 -0.555 1.00 97.75 191 ASN A C 1
ATOM 1592 O O . ASN A 1 191 ? 12.730 -3.649 -0.228 1.00 97.75 191 ASN A O 1
ATOM 1596 N N . ASP A 1 192 ? 12.388 -1.432 -0.215 1.00 97.00 192 ASP A N 1
ATOM 1597 C CA . ASP A 1 192 ? 13.622 -1.005 0.452 1.00 97.00 192 ASP A CA 1
ATOM 1598 C C . ASP A 1 192 ? 13.447 -0.659 1.942 1.00 97.00 192 ASP A C 1
ATOM 1600 O O . ASP A 1 192 ? 14.287 0.014 2.532 1.00 97.00 192 ASP A O 1
ATOM 1604 N N . ARG A 1 193 ? 12.371 -1.114 2.591 1.00 97.25 193 ARG A N 1
ATOM 1605 C CA . ARG A 1 193 ? 12.040 -0.746 3.982 1.00 97.25 193 ARG A CA 1
ATOM 1606 C C . ARG A 1 193 ? 12.258 -1.893 4.967 1.00 97.25 193 ARG A C 1
ATOM 1608 O O . ARG A 1 193 ? 11.385 -2.227 5.766 1.00 97.25 193 ARG A O 1
ATOM 1615 N N . TRP A 1 194 ? 13.421 -2.535 4.897 1.00 96.75 194 TRP A N 1
ATOM 1616 C CA . TRP A 1 194 ? 13.751 -3.715 5.718 1.00 96.75 194 TRP A CA 1
ATOM 1617 C C . TRP A 1 194 ? 14.537 -3.396 6.998 1.00 96.75 194 TRP A C 1
ATOM 1619 O O . TRP A 1 194 ? 14.930 -4.303 7.733 1.00 96.75 194 TRP A O 1
ATOM 1629 N N . GLY A 1 195 ? 14.768 -2.113 7.281 1.00 95.81 195 GLY A N 1
ATOM 1630 C CA . GLY A 1 195 ? 15.410 -1.632 8.501 1.00 95.81 195 GLY A CA 1
ATOM 1631 C C . GLY A 1 195 ? 16.057 -0.258 8.330 1.00 95.81 195 GLY A C 1
ATOM 1632 O O . GLY A 1 195 ? 16.149 0.276 7.225 1.00 95.81 195 GLY A O 1
ATOM 1633 N N . ARG A 1 196 ? 16.540 0.318 9.433 1.00 95.62 196 ARG A N 1
ATOM 1634 C CA . ARG A 1 196 ? 17.166 1.648 9.415 1.00 95.62 196 ARG A CA 1
ATOM 1635 C C . ARG A 1 196 ? 18.351 1.696 8.453 1.00 95.62 196 ARG A C 1
ATOM 1637 O O . ARG A 1 196 ? 19.279 0.897 8.573 1.00 95.62 196 ARG A O 1
ATOM 1644 N N . GLY A 1 197 ? 18.356 2.699 7.578 1.00 94.50 197 GLY A N 1
ATOM 1645 C CA . GLY A 1 197 ? 19.433 2.922 6.608 1.00 94.50 197 GLY A CA 1
ATOM 1646 C C . GLY A 1 197 ? 19.371 2.022 5.371 1.00 94.50 197 GLY A C 1
ATOM 1647 O O . GLY A 1 197 ? 20.310 2.036 4.585 1.00 94.50 197 GLY A O 1
ATOM 1648 N N . ILE A 1 198 ? 18.289 1.258 5.201 1.00 96.56 198 ILE A N 1
ATOM 1649 C CA . ILE A 1 198 ? 18.015 0.450 4.008 1.00 96.56 198 ILE A CA 1
ATOM 1650 C C . ILE A 1 198 ? 17.298 1.235 2.887 1.00 96.56 198 ILE A C 1
ATOM 1652 O O . ILE A 1 198 ? 17.634 0.991 1.722 1.00 96.56 198 ILE A O 1
ATOM 1656 N N . PRO A 1 199 ? 16.380 2.189 3.172 1.00 96.69 199 PRO A N 1
ATOM 1657 C CA . PRO A 1 199 ? 15.699 2.934 2.112 1.00 96.69 199 PRO A CA 1
ATOM 1658 C C . PRO A 1 199 ? 16.666 3.634 1.150 1.00 96.69 199 PRO A C 1
ATOM 1660 O O . PRO A 1 199 ? 17.675 4.193 1.574 1.00 96.69 199 PRO A O 1
ATOM 1663 N N . CYS A 1 200 ? 16.357 3.604 -0.148 1.00 95.50 200 CYS A N 1
ATOM 1664 C CA . CYS A 1 200 ? 17.205 4.029 -1.270 1.00 95.50 200 CYS A CA 1
ATOM 1665 C C . CYS A 1 200 ? 18.548 3.289 -1.441 1.00 95.50 200 CYS A C 1
ATOM 1667 O O . CYS A 1 200 ? 19.380 3.738 -2.238 1.00 95.50 200 CYS A O 1
ATOM 1669 N N . HIS A 1 201 ? 18.798 2.201 -0.707 1.00 95.81 201 HIS A N 1
ATOM 1670 C CA . HIS A 1 201 ? 20.081 1.493 -0.745 1.00 95.81 201 HIS A CA 1
ATOM 1671 C C . HIS A 1 201 ? 19.973 0.030 -1.174 1.00 95.81 201 HIS A C 1
ATOM 1673 O O . HIS A 1 201 ? 20.870 -0.432 -1.877 1.00 95.81 201 HIS A O 1
ATOM 1679 N N . HIS A 1 202 ? 18.913 -0.675 -0.770 1.00 97.25 202 HIS A N 1
ATOM 1680 C CA . HIS A 1 202 ? 18.754 -2.109 -1.030 1.00 97.25 202 HIS A CA 1
ATOM 1681 C C . HIS A 1 202 ? 17.312 -2.489 -1.373 1.00 97.25 202 HIS A C 1
ATOM 1683 O O . HIS A 1 202 ? 16.395 -1.699 -1.171 1.00 97.25 202 HIS A O 1
ATOM 1689 N N . GLY A 1 203 ? 17.107 -3.722 -1.837 1.00 96.31 203 GLY A N 1
ATOM 1690 C CA . GLY A 1 203 ? 15.787 -4.250 -2.196 1.00 96.31 203 GLY A CA 1
ATOM 1691 C C . GLY A 1 203 ? 15.558 -4.296 -3.707 1.00 96.31 203 GLY A C 1
ATOM 1692 O O . GLY A 1 203 ? 16.326 -3.750 -4.491 1.00 96.31 203 GLY A O 1
ATOM 1693 N N . SER A 1 204 ? 14.490 -4.971 -4.145 1.00 96.94 204 SER A N 1
ATOM 1694 C CA . SER A 1 204 ? 14.200 -5.123 -5.582 1.00 96.94 204 SER A CA 1
ATOM 1695 C C . SER A 1 204 ? 13.793 -3.802 -6.239 1.00 96.94 204 SER A C 1
ATOM 1697 O O . SER A 1 204 ? 14.020 -3.602 -7.430 1.00 96.94 204 SER A O 1
ATOM 1699 N N . PHE A 1 205 ? 13.193 -2.891 -5.474 1.00 97.81 205 PHE A N 1
ATOM 1700 C CA . PHE A 1 205 ? 12.870 -1.536 -5.904 1.00 97.81 205 PHE A CA 1
ATOM 1701 C C . PHE A 1 205 ? 12.884 -0.574 -4.716 1.00 97.81 205 PHE A C 1
ATOM 1703 O O . PHE A 1 205 ? 12.651 -0.975 -3.577 1.00 97.81 205 PHE A O 1
ATOM 1710 N N . TYR A 1 206 ? 13.130 0.704 -4.992 1.00 97.75 206 TYR A N 1
ATOM 1711 C CA . TYR A 1 206 ? 13.194 1.740 -3.966 1.00 97.75 206 TYR A CA 1
ATOM 1712 C C . TYR A 1 206 ? 11.863 2.459 -3.802 1.00 97.75 206 TYR A C 1
ATOM 1714 O O . TYR A 1 206 ? 11.230 2.844 -4.781 1.00 97.75 206 TYR A O 1
ATOM 1722 N N . THR A 1 207 ? 11.468 2.686 -2.562 1.00 96.69 207 THR A N 1
ATOM 1723 C CA . THR A 1 207 ? 10.389 3.601 -2.200 1.00 96.69 207 THR A CA 1
ATOM 1724 C C . THR A 1 207 ? 10.948 4.835 -1.523 1.00 96.69 207 THR A C 1
ATOM 1726 O O . THR A 1 207 ? 10.350 5.881 -1.690 1.00 96.69 207 THR A O 1
ATOM 1729 N N . CYS A 1 208 ? 12.113 4.766 -0.861 1.00 93.94 208 CYS A N 1
ATOM 1730 C CA . CYS A 1 208 ? 12.844 5.875 -0.236 1.00 93.94 208 CYS A CA 1
ATOM 1731 C C . CYS A 1 208 ? 12.112 6.626 0.894 1.00 93.94 208 CYS A C 1
ATOM 1733 O O . CYS A 1 208 ? 12.641 6.763 1.994 1.00 93.94 208 CYS A O 1
ATOM 1735 N N . ALA A 1 209 ? 10.925 7.154 0.615 1.00 92.69 209 ALA A N 1
ATOM 1736 C CA . ALA A 1 209 ? 10.034 7.859 1.520 1.00 92.69 209 ALA A CA 1
ATOM 1737 C C . ALA A 1 209 ? 8.590 7.770 0.993 1.00 92.69 209 ALA A C 1
ATOM 1739 O O . ALA A 1 209 ? 8.340 7.333 -0.130 1.00 92.69 209 ALA A O 1
ATOM 1740 N N . ASP A 1 210 ? 7.624 8.212 1.788 1.00 90.25 210 ASP A N 1
ATOM 1741 C CA . ASP A 1 210 ? 6.238 8.328 1.329 1.00 90.25 210 ASP A CA 1
ATOM 1742 C C . ASP A 1 210 ? 6.122 9.361 0.199 1.00 90.25 210 ASP A C 1
ATOM 1744 O O . ASP A 1 210 ? 6.743 10.426 0.255 1.00 90.25 210 ASP A O 1
ATOM 1748 N N . ASN A 1 211 ? 5.307 9.065 -0.821 1.00 90.69 211 ASN A N 1
ATOM 1749 C CA . ASN A 1 211 ? 5.137 9.903 -2.015 1.00 90.69 211 ASN A CA 1
ATOM 1750 C C . ASN A 1 211 ? 6.455 10.213 -2.745 1.00 90.69 211 ASN A C 1
ATOM 1752 O O . ASN A 1 211 ? 6.612 11.291 -3.333 1.00 90.69 211 ASN A O 1
ATOM 1756 N N . TYR A 1 212 ? 7.434 9.307 -2.681 1.00 93.31 212 TYR A N 1
ATOM 1757 C CA . TYR A 1 212 ? 8.709 9.496 -3.357 1.00 93.31 212 TYR A CA 1
ATOM 1758 C C . TYR A 1 212 ? 8.499 9.623 -4.863 1.00 93.31 212 TYR A C 1
ATOM 1760 O O . TYR A 1 212 ? 8.086 8.681 -5.530 1.00 93.31 212 TYR A O 1
ATOM 1768 N N . ASN A 1 213 ? 8.799 10.805 -5.400 1.00 93.19 213 ASN A N 1
ATOM 1769 C CA . ASN A 1 213 ? 8.789 11.092 -6.826 1.00 93.19 213 ASN A CA 1
ATOM 1770 C C . ASN A 1 213 ? 9.996 11.987 -7.158 1.00 93.19 213 ASN A C 1
ATOM 1772 O O . ASN A 1 213 ? 9.932 13.203 -6.964 1.00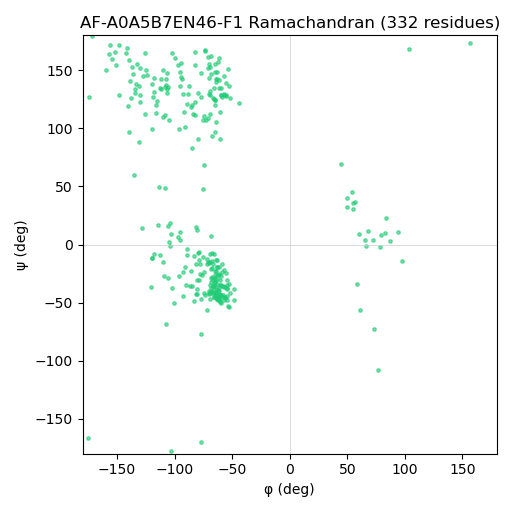 93.19 213 ASN A O 1
ATOM 1776 N N . PRO A 1 214 ? 11.119 11.416 -7.630 1.00 91.50 214 PRO A N 1
ATOM 1777 C CA . PRO A 1 214 ? 12.356 12.158 -7.837 1.00 91.50 214 PRO A CA 1
ATOM 1778 C C . PRO A 1 214 ? 12.286 13.154 -9.003 1.00 91.50 214 PRO A C 1
ATOM 1780 O O . PRO A 1 214 ? 13.164 14.005 -9.120 1.00 91.50 214 PRO A O 1
ATOM 1783 N N . GLY A 1 215 ? 11.296 13.045 -9.899 1.00 89.19 215 GLY A N 1
ATOM 1784 C CA . GLY A 1 215 ? 11.162 13.915 -11.076 1.00 89.19 215 GLY A CA 1
ATOM 1785 C C . GLY A 1 215 ? 12.288 13.785 -12.115 1.00 89.19 215 GLY A C 1
ATOM 1786 O O . GLY A 1 215 ? 12.303 14.518 -13.102 1.00 89.19 215 GLY A O 1
ATOM 1787 N N . ILE A 1 216 ? 13.223 12.858 -11.903 1.00 90.19 216 ILE A N 1
ATOM 1788 C CA . ILE A 1 216 ? 14.335 12.530 -12.794 1.00 90.19 216 ILE A CA 1
ATOM 1789 C C . ILE A 1 216 ? 14.502 11.011 -12.872 1.00 90.19 216 ILE A C 1
ATOM 1791 O O . ILE A 1 216 ? 14.174 10.290 -11.923 1.00 90.19 216 ILE A O 1
ATOM 1795 N N . LEU A 1 217 ? 15.042 10.528 -13.993 1.00 91.50 217 LEU A N 1
ATOM 1796 C CA . LEU A 1 217 ? 15.321 9.108 -14.196 1.00 91.50 217 LEU A CA 1
ATOM 1797 C C . LEU A 1 217 ? 16.286 8.579 -13.127 1.00 91.50 217 LEU A C 1
ATOM 1799 O O . LEU A 1 217 ? 17.369 9.131 -12.935 1.00 91.50 217 LEU A O 1
ATOM 1803 N N . GLN A 1 218 ? 15.892 7.494 -12.464 1.00 91.81 218 GLN A N 1
ATOM 1804 C CA . GLN A 1 218 ? 16.727 6.797 -11.487 1.00 91.81 218 GLN A CA 1
ATOM 1805 C C . GLN A 1 218 ? 17.474 5.618 -12.124 1.00 91.81 218 GLN A C 1
ATOM 1807 O O . GLN A 1 218 ? 16.939 4.974 -13.030 1.00 91.81 218 GLN A O 1
ATOM 1812 N N . PRO A 1 219 ? 18.689 5.296 -11.642 1.00 92.12 219 PRO A N 1
ATOM 1813 C CA . PRO A 1 219 ? 19.444 4.135 -12.112 1.00 92.12 219 PRO A CA 1
ATOM 1814 C C . PRO A 1 219 ? 18.885 2.802 -11.593 1.00 92.12 219 PRO A C 1
ATOM 1816 O O . PRO A 1 219 ? 19.119 1.766 -12.208 1.00 92.12 219 PRO A O 1
ATOM 1819 N N . HIS A 1 220 ? 18.160 2.824 -10.472 1.00 95.00 220 HIS A N 1
ATOM 1820 C CA . HIS A 1 220 ? 17.516 1.660 -9.873 1.00 95.00 220 HIS A CA 1
ATOM 1821 C C . HIS A 1 220 ? 15.996 1.764 -10.014 1.00 95.00 220 HIS A C 1
ATOM 1823 O O . HIS A 1 220 ? 15.444 2.870 -10.034 1.00 95.00 220 HIS A O 1
ATOM 1829 N N . LYS A 1 221 ? 15.304 0.621 -10.097 1.00 97.25 221 LYS A N 1
ATOM 1830 C CA . LYS A 1 221 ? 13.839 0.604 -10.118 1.00 97.25 221 LYS A CA 1
ATOM 1831 C C . LYS A 1 221 ? 13.301 1.212 -8.825 1.00 97.25 221 LYS A C 1
ATOM 1833 O O . LYS A 1 221 ? 13.849 0.978 -7.749 1.00 97.25 221 LYS A O 1
ATOM 1838 N N . TRP A 1 222 ? 12.218 1.969 -8.934 1.00 97.94 222 TRP A N 1
ATOM 1839 C CA . TRP A 1 222 ? 11.568 2.604 -7.796 1.00 97.94 222 TRP A CA 1
ATOM 1840 C C . TRP A 1 222 ? 10.043 2.598 -7.945 1.00 97.94 222 TRP A C 1
ATOM 1842 O O . TRP A 1 222 ? 9.514 2.331 -9.029 1.00 97.94 222 TRP A O 1
ATOM 1852 N N . GLU A 1 223 ? 9.343 2.859 -6.849 1.00 98.25 223 GLU A N 1
ATOM 1853 C CA . GLU A 1 223 ? 7.888 2.899 -6.766 1.00 98.25 223 GLU A CA 1
ATOM 1854 C C . GLU A 1 223 ? 7.426 4.142 -5.990 1.00 98.25 223 GLU A C 1
ATOM 1856 O O . GLU A 1 223 ? 7.922 4.432 -4.904 1.00 98.25 223 GLU A O 1
ATOM 1861 N N . ASN A 1 224 ? 6.473 4.877 -6.564 1.00 97.31 224 ASN A N 1
ATOM 1862 C CA . ASN A 1 224 ? 5.774 5.995 -5.941 1.00 97.31 224 ASN A CA 1
ATOM 1863 C C . ASN A 1 224 ? 4.513 5.478 -5.243 1.00 97.31 224 ASN A C 1
ATOM 1865 O O . ASN A 1 224 ? 3.506 5.233 -5.911 1.00 97.31 224 ASN A O 1
ATOM 1869 N N . CYS A 1 225 ? 4.539 5.317 -3.925 1.00 95.94 225 CYS A N 1
ATOM 1870 C CA . CYS A 1 225 ? 3.324 5.059 -3.159 1.00 95.94 225 CYS A CA 1
ATOM 1871 C C . CYS A 1 225 ? 2.590 6.382 -2.880 1.00 95.94 225 CYS A C 1
ATOM 1873 O O . CYS A 1 225 ? 3.168 7.297 -2.297 1.00 95.94 225 CYS A O 1
ATOM 1875 N N . LEU A 1 226 ? 1.323 6.483 -3.298 1.00 95.31 226 LEU A N 1
ATOM 1876 C CA . LEU A 1 226 ? 0.535 7.720 -3.236 1.00 95.31 226 LEU A CA 1
ATOM 1877 C C . LEU A 1 226 ? -0.921 7.435 -2.828 1.00 95.31 226 LEU A C 1
ATOM 1879 O O . LEU A 1 226 ? -1.632 6.748 -3.568 1.00 95.31 226 LEU A O 1
ATOM 1883 N N . PRO A 1 227 ? -1.426 7.973 -1.707 1.00 97.19 227 PRO A N 1
ATOM 1884 C CA . PRO A 1 227 ? -2.828 7.835 -1.339 1.00 97.19 227 PRO A CA 1
ATOM 1885 C C . PRO A 1 227 ? -3.747 8.760 -2.134 1.00 97.19 227 PRO A C 1
ATOM 1887 O O . PRO A 1 227 ? -3.397 9.884 -2.486 1.00 97.19 227 PRO A O 1
ATOM 1890 N N . VAL A 1 228 ? -4.976 8.295 -2.387 1.00 98.00 228 VAL A N 1
ATOM 1891 C CA . VAL A 1 228 ? -6.039 9.149 -2.940 1.00 98.00 228 VAL A CA 1
ATOM 1892 C C . VAL A 1 228 ? -6.411 10.264 -1.956 1.00 98.00 228 VAL A C 1
ATOM 1894 O O . VAL A 1 228 ? -6.685 11.382 -2.386 1.00 98.00 228 VAL A O 1
ATOM 1897 N N . ASP A 1 229 ? -6.407 9.987 -0.650 1.00 97.75 229 ASP A N 1
ATOM 1898 C CA . ASP A 1 229 ? -6.539 11.001 0.403 1.00 97.75 229 ASP A CA 1
ATOM 1899 C C . ASP A 1 229 ? -5.165 11.606 0.712 1.00 97.75 229 ASP A C 1
ATOM 1901 O O . ASP A 1 229 ? -4.253 10.909 1.143 1.00 97.75 229 ASP A O 1
ATOM 1905 N N . ARG A 1 230 ? -5.014 12.921 0.527 1.00 96.69 230 ARG A N 1
ATOM 1906 C CA . ARG A 1 230 ? -3.737 13.640 0.699 1.00 96.69 230 ARG A CA 1
ATOM 1907 C C . ARG A 1 230 ? -3.203 13.611 2.130 1.00 96.69 230 ARG A C 1
ATOM 1909 O O . ARG A 1 230 ? -2.074 14.041 2.363 1.00 96.69 230 ARG A O 1
ATOM 1916 N N . HIS A 1 231 ? -4.022 13.205 3.096 1.00 96.12 231 HIS A N 1
ATOM 1917 C CA . HIS A 1 231 ? -3.709 13.316 4.517 1.00 96.12 231 HIS A CA 1
ATOM 1918 C C . HIS A 1 231 ? -3.637 11.977 5.249 1.00 96.12 231 HIS A C 1
ATOM 1920 O O . HIS A 1 231 ? -3.248 11.971 6.415 1.00 96.12 231 HIS A O 1
ATOM 1926 N N . SER A 1 232 ? -4.019 10.862 4.622 1.00 97.25 232 SER A N 1
ATOM 1927 C CA . SER A 1 232 ? -3.990 9.551 5.274 1.00 97.25 232 SER A CA 1
ATOM 1928 C C . SER A 1 232 ? -3.991 8.405 4.275 1.00 97.25 232 SER A C 1
ATOM 1930 O O . SER A 1 232 ? -4.575 8.496 3.196 1.00 97.25 232 SER A O 1
ATOM 1932 N N . TRP A 1 233 ? -3.375 7.298 4.683 1.00 98.19 233 TRP A N 1
ATOM 1933 C CA . TRP A 1 233 ? -3.484 6.028 3.988 1.00 98.19 233 TRP A CA 1
ATOM 1934 C C . TRP A 1 233 ? -4.796 5.306 4.348 1.00 98.19 233 TRP A C 1
ATOM 1936 O O . TRP A 1 233 ? -5.488 4.781 3.474 1.00 98.19 233 TRP A O 1
ATOM 1946 N N . GLY A 1 234 ? -5.172 5.310 5.628 1.00 97.81 234 GLY A N 1
ATOM 1947 C CA . GLY A 1 234 ? -6.430 4.757 6.126 1.00 97.81 234 GLY A CA 1
ATOM 1948 C C . GLY A 1 234 ? -7.673 5.598 5.796 1.00 97.81 234 GLY A C 1
ATOM 1949 O O . GLY A 1 234 ? -7.613 6.762 5.406 1.00 97.81 234 GLY A O 1
ATOM 1950 N N . PHE A 1 235 ? -8.853 5.003 5.981 1.00 98.31 235 PHE A N 1
ATOM 1951 C CA . PHE A 1 235 ? -10.120 5.695 5.736 1.00 98.31 235 PHE A CA 1
ATOM 1952 C C . PHE A 1 235 ? -10.406 6.790 6.778 1.00 98.31 235 PHE A C 1
ATOM 1954 O O . PHE A 1 235 ? -10.453 6.520 7.981 1.00 98.31 235 PHE A O 1
ATOM 1961 N N . ARG A 1 236 ? -10.727 8.007 6.315 1.00 97.44 236 ARG A N 1
ATOM 1962 C CA . ARG A 1 236 ? -11.211 9.113 7.156 1.00 97.44 236 ARG A CA 1
ATOM 1963 C C . ARG A 1 236 ? -12.632 9.513 6.777 1.00 97.44 236 ARG A C 1
ATOM 1965 O O . ARG A 1 236 ? -12.877 10.015 5.684 1.00 97.44 236 ARG A O 1
ATOM 1972 N N . ARG A 1 237 ? -13.571 9.419 7.721 1.00 95.62 237 ARG A N 1
ATOM 1973 C CA . ARG A 1 237 ? -14.955 9.896 7.518 1.00 95.62 237 ARG A CA 1
ATOM 1974 C C . ARG A 1 237 ? -15.080 11.419 7.488 1.00 95.62 237 ARG A C 1
ATOM 1976 O O . ARG A 1 237 ? -16.105 11.943 7.075 1.00 95.62 237 ARG A O 1
ATOM 1983 N N . GLU A 1 238 ? -14.057 12.116 7.975 1.00 96.19 238 GLU A N 1
ATOM 1984 C CA . GLU A 1 238 ? -13.981 13.580 7.998 1.00 96.19 238 GLU A CA 1
ATOM 1985 C C . GLU A 1 238 ? -13.351 14.180 6.733 1.00 96.19 238 GLU A C 1
ATOM 1987 O O . GLU A 1 238 ? -13.297 15.405 6.611 1.00 96.19 238 GLU A O 1
ATOM 1992 N N . ALA A 1 239 ? -12.872 13.337 5.808 1.00 96.62 239 ALA A N 1
ATOM 1993 C CA . ALA A 1 239 ? -12.272 13.789 4.562 1.00 96.62 239 ALA A CA 1
ATOM 1994 C C . ALA A 1 239 ? -13.281 14.575 3.717 1.00 96.62 239 ALA A C 1
ATOM 1996 O O . ALA A 1 239 ? -14.432 14.170 3.529 1.00 96.62 239 ALA A O 1
ATOM 1997 N N . LYS A 1 240 ? -12.832 15.706 3.178 1.00 97.12 240 LYS A N 1
ATOM 1998 C CA . LYS A 1 240 ? -13.588 16.507 2.210 1.00 97.12 240 LYS A CA 1
ATOM 1999 C C . LYS A 1 240 ? -13.091 16.215 0.801 1.00 97.12 240 LYS A C 1
ATOM 2001 O O . LYS A 1 240 ? -11.956 15.801 0.617 1.00 97.12 240 LYS A O 1
ATOM 2006 N N . LEU A 1 241 ? -13.899 16.522 -0.215 1.00 96.62 241 LEU A N 1
ATOM 2007 C CA . LEU A 1 241 ? -13.492 16.338 -1.615 1.00 96.62 241 LEU A CA 1
ATOM 2008 C C . LEU A 1 241 ? -12.171 17.057 -1.954 1.00 96.62 241 LEU A C 1
ATOM 2010 O O . LEU A 1 241 ? -11.380 16.532 -2.725 1.00 96.62 241 LEU A O 1
ATOM 2014 N N . ALA A 1 242 ? -11.927 18.227 -1.354 1.00 97.00 242 ALA A N 1
ATOM 2015 C CA . ALA A 1 242 ? -10.688 18.990 -1.527 1.00 97.00 242 ALA A CA 1
ATOM 2016 C C . ALA A 1 242 ? -9.449 18.318 -0.899 1.00 97.00 242 ALA A C 1
ATOM 2018 O O . ALA A 1 242 ? -8.329 18.611 -1.310 1.00 97.00 242 ALA A O 1
ATOM 2019 N N . ASP A 1 243 ? -9.647 17.413 0.063 1.00 97.56 243 ASP A N 1
ATOM 2020 C CA . ASP A 1 243 ? -8.575 16.627 0.681 1.00 97.56 243 ASP A CA 1
ATOM 2021 C C . ASP A 1 243 ? -8.151 15.458 -0.221 1.00 97.56 243 ASP A C 1
ATOM 2023 O O . ASP A 1 243 ? -7.122 14.831 0.014 1.00 97.56 243 ASP A O 1
ATOM 2027 N N . LEU A 1 244 ? -8.941 15.139 -1.250 1.00 97.94 244 LEU A N 1
ATOM 2028 C CA . LEU A 1 244 ? -8.667 14.039 -2.162 1.00 97.94 244 LEU A CA 1
ATOM 2029 C C . LEU A 1 244 ? -7.923 14.546 -3.397 1.00 97.94 244 LEU A C 1
ATOM 2031 O O . LEU A 1 244 ? -8.179 15.637 -3.915 1.00 97.94 244 LEU A O 1
ATOM 2035 N N . HIS A 1 245 ? -7.007 13.734 -3.909 1.00 97.69 245 HIS A N 1
ATOM 2036 C CA . HIS A 1 245 ? -6.448 13.957 -5.231 1.00 97.69 245 HIS A CA 1
ATOM 2037 C C . HIS A 1 245 ? -7.562 13.924 -6.286 1.00 97.69 245 HIS A C 1
ATOM 2039 O O . HIS A 1 245 ? -8.448 13.059 -6.293 1.00 97.69 245 HIS A O 1
ATOM 2045 N N . THR A 1 246 ? -7.529 14.895 -7.199 1.00 97.81 246 THR A N 1
ATOM 2046 C CA . THR A 1 246 ? -8.370 14.838 -8.394 1.00 97.81 246 THR A CA 1
ATOM 2047 C C . THR A 1 246 ? -7.835 13.756 -9.325 1.00 97.81 246 THR A C 1
ATOM 2049 O O . THR A 1 246 ? -6.667 13.372 -9.241 1.00 97.81 246 THR A O 1
ATOM 2052 N N . ILE A 1 247 ? -8.656 13.287 -10.265 1.00 96.62 247 ILE A N 1
ATOM 2053 C CA . ILE A 1 247 ? -8.148 12.385 -11.302 1.00 96.62 247 ILE A CA 1
ATOM 2054 C C . ILE A 1 247 ? -6.997 13.021 -12.095 1.00 96.62 247 ILE A C 1
ATOM 2056 O O . ILE A 1 247 ? -6.033 12.338 -12.424 1.00 96.62 247 ILE A O 1
ATOM 2060 N N . HIS A 1 248 ? -7.053 14.333 -12.342 1.00 95.00 248 HIS A N 1
ATOM 2061 C CA . HIS A 1 248 ? -5.973 15.042 -13.020 1.00 95.00 248 HIS A CA 1
ATOM 2062 C C . HIS A 1 248 ? -4.655 14.930 -12.241 1.00 95.00 248 HIS A C 1
ATOM 2064 O O . HIS A 1 248 ? -3.614 14.653 -12.837 1.00 95.00 248 HIS A O 1
ATOM 2070 N N . ASP A 1 249 ? -4.694 15.093 -10.915 1.00 95.94 249 ASP A N 1
ATOM 2071 C CA . ASP A 1 249 ? -3.510 14.940 -10.066 1.00 95.94 249 ASP A CA 1
ATOM 2072 C C . ASP A 1 249 ? -2.947 13.518 -10.139 1.00 95.94 249 ASP A C 1
ATOM 2074 O O . ASP A 1 249 ? -1.747 13.349 -10.344 1.00 95.94 249 ASP A O 1
ATOM 2078 N N . LEU A 1 250 ? -3.809 12.500 -10.016 1.00 97.38 250 LEU A N 1
ATOM 2079 C CA . LEU A 1 250 ? -3.397 11.093 -10.041 1.00 97.38 250 LEU A CA 1
ATOM 2080 C C . LEU A 1 250 ? -2.777 10.703 -11.389 1.00 97.38 250 LEU A C 1
ATOM 2082 O O . LEU A 1 250 ? -1.708 10.099 -11.422 1.00 97.38 250 LEU A O 1
ATOM 2086 N N . LEU A 1 251 ? -3.397 11.102 -12.503 1.00 96.00 251 LEU A N 1
ATOM 2087 C CA . LEU A 1 251 ? -2.866 10.847 -13.846 1.00 96.00 251 LEU A CA 1
ATOM 2088 C C . LEU A 1 251 ? -1.560 11.605 -14.107 1.00 96.00 251 LEU A C 1
ATOM 2090 O O . LEU A 1 251 ? -0.662 11.077 -14.760 1.00 96.00 251 LEU A O 1
ATOM 2094 N N . THR A 1 252 ? -1.424 12.821 -13.570 1.00 92.81 252 THR A N 1
ATOM 2095 C CA . THR A 1 252 ? -0.169 13.583 -13.652 1.00 92.81 252 THR A CA 1
ATOM 2096 C C . THR A 1 252 ? 0.949 12.862 -12.902 1.00 92.81 252 THR A C 1
ATOM 2098 O O . THR A 1 252 ? 2.037 12.690 -13.449 1.00 92.81 252 THR A O 1
ATOM 2101 N N . GLN A 1 253 ? 0.678 12.383 -11.683 1.00 95.31 253 GLN A N 1
ATOM 2102 C CA . GLN A 1 253 ? 1.648 11.608 -10.905 1.00 95.31 253 GLN A CA 1
ATOM 2103 C C . GLN A 1 253 ? 2.025 10.305 -11.612 1.00 95.31 253 GLN A C 1
ATOM 2105 O O . GLN A 1 253 ? 3.212 10.029 -11.762 1.00 95.31 253 GLN A O 1
ATOM 2110 N N . LEU A 1 254 ? 1.045 9.561 -12.134 1.00 95.69 254 LEU A N 1
ATOM 2111 C CA . LEU A 1 254 ? 1.271 8.357 -12.937 1.00 95.69 254 LEU A CA 1
ATOM 2112 C C . LEU A 1 254 ? 2.214 8.635 -14.118 1.00 95.69 254 LEU A C 1
ATOM 2114 O O . LEU A 1 254 ? 3.228 7.955 -14.274 1.00 95.69 254 LEU A O 1
ATOM 2118 N N . ALA A 1 255 ? 1.911 9.651 -14.930 1.00 92.56 255 ALA A N 1
ATOM 2119 C CA . ALA A 1 255 ? 2.712 10.001 -16.099 1.00 92.56 255 ALA A CA 1
ATOM 2120 C C . ALA A 1 255 ? 4.152 10.388 -15.718 1.00 92.56 255 ALA A C 1
ATOM 2122 O O . ALA A 1 255 ? 5.107 9.896 -16.325 1.00 92.56 255 ALA A O 1
ATOM 2123 N N . MET A 1 256 ? 4.318 11.231 -14.690 1.00 91.62 256 MET A N 1
ATOM 2124 C CA . MET A 1 256 ? 5.632 11.649 -14.183 1.00 91.62 256 MET A CA 1
ATOM 2125 C C . MET A 1 256 ? 6.445 10.456 -13.690 1.00 91.62 256 MET A C 1
ATOM 2127 O O . MET A 1 256 ? 7.596 10.284 -14.099 1.00 91.62 256 MET A O 1
ATOM 2131 N N . THR A 1 257 ? 5.832 9.606 -12.870 1.00 94.94 257 THR A N 1
ATOM 2132 C CA . THR A 1 257 ? 6.466 8.418 -12.301 1.00 94.94 257 THR A CA 1
ATOM 2133 C C . THR A 1 257 ? 6.939 7.467 -13.398 1.00 94.94 257 THR A C 1
ATOM 2135 O O . THR A 1 257 ? 8.119 7.112 -13.427 1.00 94.94 257 THR A O 1
ATOM 2138 N N . VAL A 1 258 ? 6.072 7.130 -14.357 1.00 94.62 258 VAL A N 1
ATOM 2139 C CA . VAL A 1 258 ? 6.409 6.209 -15.454 1.00 94.62 258 VAL A CA 1
ATOM 2140 C C . VAL A 1 258 ? 7.485 6.796 -16.370 1.00 94.62 258 VAL A C 1
ATOM 2142 O O . VAL A 1 258 ? 8.430 6.089 -16.725 1.00 94.62 258 VAL A O 1
ATOM 2145 N N . SER A 1 259 ? 7.425 8.097 -16.687 1.00 90.94 259 SER A N 1
ATOM 2146 C CA . SER A 1 259 ? 8.467 8.748 -17.500 1.00 90.94 259 SER A CA 1
ATOM 2147 C C . SER A 1 259 ? 9.858 8.685 -16.861 1.00 90.94 259 SER A C 1
ATOM 2149 O O . SER A 1 259 ? 10.861 8.582 -17.569 1.00 90.94 259 SER A O 1
ATOM 2151 N N . CYS A 1 260 ? 9.914 8.672 -15.526 1.00 92.88 260 CYS A N 1
ATOM 2152 C CA . CYS A 1 260 ? 11.137 8.601 -14.730 1.00 92.88 260 CYS A CA 1
ATOM 2153 C C . CYS A 1 260 ? 11.499 7.160 -14.308 1.00 92.88 260 CYS A C 1
ATOM 2155 O O . CYS A 1 260 ? 12.394 6.959 -13.486 1.00 92.88 260 CYS A O 1
ATOM 2157 N N . GLY A 1 261 ? 10.824 6.150 -14.870 1.00 93.44 261 GLY A N 1
ATOM 2158 C CA . GLY A 1 261 ? 11.144 4.728 -14.690 1.00 93.44 261 GLY A CA 1
ATOM 2159 C C . GLY A 1 261 ? 10.509 4.055 -13.481 1.00 93.44 261 GLY A C 1
ATOM 2160 O O . GLY A 1 261 ? 10.759 2.870 -13.250 1.00 93.44 261 GLY A O 1
ATOM 2161 N N . GLY A 1 262 ? 9.672 4.764 -12.730 1.00 96.50 262 GLY A N 1
ATOM 2162 C CA . GLY A 1 262 ? 8.999 4.221 -11.559 1.00 96.50 262 GLY A CA 1
ATOM 2163 C C . GLY A 1 262 ? 7.740 3.423 -11.895 1.00 96.50 262 GLY A C 1
ATOM 2164 O O . GLY A 1 262 ? 7.212 3.495 -13.007 1.00 96.50 262 GLY A O 1
ATOM 2165 N N . ASN A 1 263 ? 7.257 2.671 -10.911 1.00 98.12 263 ASN A N 1
ATOM 2166 C CA . ASN A 1 263 ? 5.855 2.259 -10.829 1.00 98.12 263 ASN A CA 1
ATOM 2167 C C . ASN A 1 263 ? 5.100 3.210 -9.898 1.00 98.12 263 ASN A C 1
ATOM 2169 O O . ASN A 1 263 ? 5.710 3.807 -9.018 1.00 98.12 263 ASN A O 1
ATOM 2173 N N . ILE A 1 264 ? 3.790 3.349 -10.068 1.00 97.81 264 ILE A N 1
ATOM 2174 C CA . ILE A 1 264 ? 2.932 4.046 -9.111 1.00 97.81 264 ILE A CA 1
ATOM 2175 C C . ILE A 1 264 ? 2.052 3.039 -8.375 1.00 97.81 264 ILE A C 1
ATOM 2177 O O . ILE A 1 264 ? 1.464 2.147 -8.986 1.00 97.81 264 ILE A O 1
ATOM 2181 N N . LEU A 1 265 ? 1.944 3.210 -7.064 1.00 98.06 265 LEU A N 1
ATOM 2182 C CA . LEU A 1 265 ? 1.153 2.388 -6.167 1.00 98.06 265 LEU A CA 1
ATOM 2183 C C . LEU A 1 265 ? 0.106 3.281 -5.494 1.00 98.06 265 LEU A C 1
ATOM 2185 O O . LEU A 1 265 ? 0.405 4.027 -4.562 1.00 98.06 265 LEU A O 1
ATOM 2189 N N . ILE A 1 266 ? -1.123 3.242 -6.013 1.00 98.00 266 ILE A N 1
ATOM 2190 C CA . ILE A 1 266 ? -2.207 4.121 -5.566 1.00 98.00 266 ILE A CA 1
ATOM 2191 C C . ILE A 1 266 ? -2.909 3.511 -4.361 1.00 98.00 266 ILE A C 1
ATOM 2193 O O . ILE A 1 266 ? -3.512 2.444 -4.463 1.00 98.00 266 ILE A O 1
ATOM 2197 N N . ASN A 1 267 ? -2.878 4.205 -3.228 1.00 98.31 267 ASN A N 1
ATOM 2198 C CA . ASN A 1 267 ? -3.549 3.748 -2.022 1.00 98.31 267 ASN A CA 1
ATOM 2199 C C . ASN A 1 267 ? -5.016 4.197 -1.946 1.00 98.31 267 ASN A C 1
ATOM 2201 O O . ASN A 1 267 ? -5.330 5.376 -2.138 1.00 98.31 267 ASN A O 1
ATOM 2205 N N . VAL A 1 268 ? -5.889 3.274 -1.539 1.00 97.56 268 VAL A N 1
ATOM 2206 C CA . VAL A 1 268 ? -7.235 3.573 -1.036 1.00 97.56 268 VAL A CA 1
ATOM 2207 C C . VAL A 1 268 ? -7.422 2.987 0.364 1.00 97.56 268 VAL A C 1
ATOM 2209 O O . VAL A 1 268 ? -6.891 1.925 0.681 1.00 97.56 268 VAL A O 1
ATOM 2212 N N . GLY A 1 269 ? -8.191 3.680 1.203 1.00 97.31 269 GLY A N 1
ATOM 2213 C CA . GLY A 1 269 ? -8.544 3.231 2.549 1.00 97.31 269 GLY A CA 1
ATOM 2214 C C . GLY A 1 269 ? -9.989 2.729 2.592 1.00 97.31 269 GLY A C 1
ATOM 2215 O O . GLY A 1 269 ? -10.902 3.559 2.532 1.00 97.31 269 GLY A O 1
ATOM 2216 N N . PRO A 1 270 ? -10.241 1.412 2.698 1.00 98.06 270 PRO A N 1
ATOM 2217 C CA . PRO A 1 270 ? -11.591 0.882 2.852 1.00 98.06 270 PRO A CA 1
ATOM 2218 C C . PRO A 1 270 ? -12.189 1.188 4.234 1.00 98.06 270 PRO A C 1
ATOM 2220 O O . PRO A 1 270 ? -11.490 1.311 5.249 1.00 98.06 270 PRO A O 1
ATOM 2223 N N . THR A 1 271 ? -13.516 1.280 4.289 1.00 98.44 271 THR A N 1
ATOM 2224 C CA . THR A 1 271 ? -14.287 1.464 5.526 1.00 98.44 271 THR A CA 1
ATOM 2225 C C . THR A 1 271 ? -14.221 0.222 6.418 1.00 98.44 271 THR A C 1
ATOM 2227 O O . THR A 1 271 ? -13.943 -0.882 5.954 1.00 98.44 271 THR A O 1
ATOM 2230 N N . ARG A 1 272 ? -14.553 0.348 7.711 1.00 97.88 272 ARG A N 1
ATOM 2231 C CA . ARG A 1 272 ? -14.588 -0.795 8.655 1.00 97.88 272 ARG A CA 1
ATOM 2232 C C . ARG A 1 272 ? -15.477 -1.970 8.234 1.00 97.88 272 ARG A C 1
ATOM 2234 O O . ARG A 1 272 ? -15.294 -3.084 8.712 1.00 97.88 272 ARG A O 1
ATOM 2241 N N . ASP A 1 273 ? -16.473 -1.698 7.398 1.00 97.88 273 ASP A N 1
ATOM 2242 C CA . ASP A 1 273 ? -17.406 -2.687 6.871 1.00 97.88 273 ASP A CA 1
ATOM 2243 C C . ASP A 1 273 ? -17.005 -3.197 5.477 1.00 97.88 273 ASP A C 1
ATOM 2245 O O . ASP A 1 273 ? -17.738 -3.989 4.910 1.00 97.88 273 ASP A O 1
ATOM 2249 N N . GLY A 1 274 ? -15.833 -2.826 4.948 1.00 96.94 274 GLY A N 1
ATOM 2250 C CA . GLY A 1 274 ? -15.249 -3.440 3.747 1.00 96.94 274 GLY A CA 1
ATOM 2251 C C . GLY A 1 274 ? -15.559 -2.748 2.420 1.00 96.94 274 GLY A C 1
ATOM 2252 O O . GLY A 1 274 ? -15.250 -3.296 1.365 1.00 96.94 274 GLY A O 1
ATOM 2253 N N . ARG A 1 275 ? -16.135 -1.542 2.440 1.00 97.50 275 ARG A N 1
ATOM 2254 C CA . ARG A 1 275 ? -16.453 -0.786 1.220 1.00 97.50 275 ARG A CA 1
ATOM 2255 C C . ARG A 1 275 ? -15.324 0.164 0.854 1.00 97.50 275 ARG A C 1
ATOM 2257 O O . ARG A 1 275 ? -14.750 0.835 1.712 1.00 97.50 275 ARG A O 1
ATOM 2264 N N . ILE A 1 276 ? -15.079 0.297 -0.441 1.00 97.94 276 ILE A N 1
ATOM 2265 C CA . ILE A 1 276 ? -14.348 1.436 -0.995 1.00 97.94 276 ILE A CA 1
ATOM 2266 C C . ILE A 1 276 ? -15.394 2.507 -1.292 1.00 97.94 276 ILE A C 1
ATOM 2268 O O . ILE A 1 276 ? -16.366 2.257 -1.998 1.00 97.94 276 ILE A O 1
ATOM 2272 N N . VAL A 1 277 ? -15.259 3.686 -0.683 1.00 97.00 277 VAL A N 1
ATOM 2273 C CA . VAL A 1 277 ? -16.292 4.724 -0.808 1.00 97.00 277 VAL A CA 1
ATOM 2274 C C . VAL A 1 277 ? -16.415 5.218 -2.257 1.00 97.00 277 VAL A C 1
ATOM 2276 O O . VAL A 1 277 ? -15.393 5.303 -2.945 1.00 97.00 277 VAL A O 1
ATOM 2279 N N . PRO A 1 278 ? -17.616 5.632 -2.715 1.00 97.38 278 PRO A N 1
ATOM 2280 C CA . PRO A 1 278 ? -17.862 5.949 -4.125 1.00 97.38 278 PRO A CA 1
ATOM 2281 C C . PRO A 1 278 ? -16.884 6.951 -4.744 1.00 97.38 278 PRO A C 1
ATOM 2283 O O . PRO A 1 278 ? -16.532 6.823 -5.908 1.00 97.38 278 PRO A O 1
ATOM 2286 N N . VAL A 1 279 ? -16.396 7.930 -3.975 1.00 96.88 279 VAL A N 1
ATOM 2287 C CA . VAL A 1 279 ? -15.420 8.909 -4.480 1.00 96.88 279 VAL A CA 1
ATOM 2288 C C . VAL A 1 279 ? -14.043 8.293 -4.757 1.00 96.88 279 VAL A C 1
ATOM 2290 O O . VAL A 1 279 ? -13.385 8.686 -5.714 1.00 96.88 279 VAL A O 1
ATOM 2293 N N . MET A 1 280 ? -13.603 7.314 -3.960 1.00 97.94 280 MET A N 1
ATOM 2294 C CA . MET A 1 280 ? -12.356 6.586 -4.217 1.00 97.94 280 MET A CA 1
ATOM 2295 C C . MET A 1 280 ? -12.542 5.609 -5.380 1.00 97.94 280 MET A C 1
ATOM 2297 O O . MET A 1 280 ? -11.693 5.554 -6.266 1.00 97.94 280 MET A O 1
ATOM 2301 N N . GLU A 1 281 ? -13.680 4.908 -5.426 1.00 98.00 281 GLU A N 1
ATOM 2302 C CA . GLU A 1 281 ? -14.051 4.052 -6.558 1.00 98.00 281 GLU A CA 1
ATOM 2303 C C . GLU A 1 281 ? -14.073 4.842 -7.876 1.00 98.00 281 GLU A C 1
ATOM 2305 O O . GLU A 1 281 ? -13.489 4.410 -8.871 1.00 98.00 281 GLU A O 1
ATOM 2310 N N . GLU A 1 282 ? -14.681 6.031 -7.878 1.00 98.25 282 GLU A N 1
ATOM 2311 C CA . GLU A 1 282 ? -14.730 6.923 -9.035 1.00 98.25 282 GLU A CA 1
ATOM 2312 C C . GLU A 1 282 ? -13.318 7.266 -9.532 1.00 98.25 282 GLU A C 1
ATOM 2314 O O . GLU A 1 282 ? -13.052 7.135 -10.726 1.00 98.25 282 GLU A O 1
ATOM 2319 N N . ARG A 1 283 ? -12.388 7.645 -8.640 1.00 98.25 283 ARG A N 1
ATOM 2320 C CA . ARG A 1 283 ? -10.994 7.949 -9.023 1.00 98.25 283 ARG A CA 1
ATOM 2321 C C . ARG A 1 283 ? -10.302 6.751 -9.662 1.00 98.25 283 ARG A C 1
ATOM 2323 O O . ARG A 1 283 ? -9.643 6.913 -10.688 1.00 98.25 283 ARG A O 1
ATOM 2330 N N . LEU A 1 284 ? -10.484 5.558 -9.096 1.00 98.38 284 LEU A N 1
ATOM 2331 C CA . LEU A 1 284 ? -9.918 4.327 -9.642 1.00 98.38 284 LEU A CA 1
ATOM 2332 C C . LEU A 1 284 ? -10.486 4.015 -11.033 1.00 98.38 284 LEU A C 1
ATOM 2334 O O . LEU A 1 284 ? -9.721 3.781 -11.966 1.00 98.38 284 LEU A O 1
ATOM 2338 N N . ARG A 1 285 ? -11.808 4.088 -11.218 1.00 98.44 285 ARG A N 1
ATOM 2339 C CA . ARG A 1 285 ? -12.444 3.838 -12.524 1.00 98.44 285 ARG A CA 1
ATOM 2340 C C . ARG A 1 285 ? -12.084 4.891 -13.572 1.00 98.44 285 ARG A C 1
ATOM 2342 O O . ARG A 1 285 ? -11.903 4.554 -14.741 1.00 98.44 285 ARG A O 1
ATOM 2349 N N . GLN A 1 286 ? -11.960 6.156 -13.176 1.00 98.38 286 GLN A N 1
ATOM 2350 C CA . GLN A 1 286 ? -11.516 7.233 -14.064 1.00 98.38 286 GLN A CA 1
ATOM 2351 C C . GLN A 1 286 ? -10.074 6.999 -14.537 1.00 98.38 286 GLN A C 1
ATOM 2353 O O . GLN A 1 286 ? -9.784 7.166 -15.723 1.00 98.38 286 GLN A O 1
ATOM 2358 N N . MET A 1 287 ? -9.190 6.545 -13.641 1.00 98.06 287 MET A N 1
ATOM 2359 C CA . MET A 1 287 ? -7.821 6.159 -13.994 1.00 98.06 287 MET A CA 1
ATOM 2360 C C . MET A 1 287 ? -7.813 4.996 -14.989 1.00 98.06 287 MET A C 1
ATOM 2362 O O . MET A 1 287 ? -7.162 5.084 -16.029 1.00 98.06 287 MET A O 1
ATOM 2366 N N . GLY A 1 288 ? -8.612 3.961 -14.732 1.00 97.94 288 GLY A N 1
ATOM 2367 C CA . GLY A 1 288 ? -8.754 2.828 -15.641 1.00 97.94 288 GLY A CA 1
ATOM 2368 C C . GLY A 1 288 ? -9.322 3.196 -17.008 1.00 97.94 288 GLY A C 1
ATOM 2369 O O . GLY A 1 288 ? -8.830 2.721 -18.026 1.00 97.94 288 GLY A O 1
ATOM 2370 N N . SER A 1 289 ? -10.295 4.108 -17.058 1.00 98.19 289 SER A N 1
ATOM 2371 C CA . SER A 1 289 ? -10.859 4.622 -18.314 1.00 98.19 289 SER A CA 1
ATOM 2372 C C . SER A 1 289 ? -9.800 5.333 -19.159 1.00 98.19 289 SER A C 1
ATOM 2374 O O . SER A 1 289 ? -9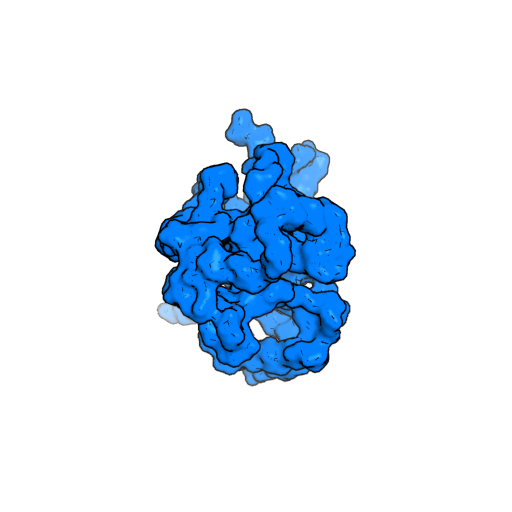.744 5.151 -20.374 1.00 98.19 289 SER A O 1
ATOM 2376 N N . TRP A 1 290 ? -8.917 6.105 -18.521 1.00 97.44 290 TRP A N 1
ATOM 2377 C CA . TRP A 1 290 ? -7.801 6.751 -19.209 1.00 97.44 290 TRP A CA 1
ATOM 2378 C C . TRP A 1 290 ? -6.737 5.738 -19.661 1.00 97.44 290 TRP A C 1
ATOM 2380 O O . TRP A 1 290 ? -6.251 5.826 -20.791 1.00 97.44 290 TRP A O 1
ATOM 2390 N N . LEU A 1 291 ? -6.410 4.750 -18.821 1.00 96.31 291 LEU A N 1
ATOM 2391 C CA . LEU A 1 291 ? -5.457 3.673 -19.123 1.00 96.31 291 LEU A CA 1
ATOM 2392 C C . LEU A 1 291 ? -5.963 2.711 -20.205 1.00 96.31 291 LEU A C 1
ATOM 2394 O O . LEU A 1 291 ? -5.158 2.169 -20.952 1.00 96.31 291 LEU A O 1
ATOM 2398 N N . ALA A 1 292 ? -7.274 2.531 -20.357 1.00 95.38 292 ALA A N 1
ATOM 2399 C CA . ALA A 1 292 ? -7.840 1.738 -21.446 1.00 95.38 292 ALA A CA 1
ATOM 2400 C C . ALA A 1 292 ? -7.530 2.343 -22.829 1.00 95.38 292 ALA A C 1
ATOM 2402 O O . ALA A 1 292 ? -7.406 1.611 -23.807 1.00 95.38 292 ALA A O 1
ATOM 2403 N N . ILE A 1 293 ? -7.379 3.670 -22.902 1.00 94.50 293 ILE A N 1
ATOM 2404 C CA . ILE A 1 293 ? -7.056 4.401 -24.134 1.00 94.50 293 ILE A CA 1
ATOM 2405 C C . ILE A 1 293 ? -5.539 4.587 -24.279 1.00 94.50 293 ILE A C 1
ATOM 2407 O O . ILE A 1 293 ? -4.991 4.389 -25.358 1.00 94.50 293 ILE A O 1
ATOM 2411 N N . ASN A 1 294 ? -4.854 4.967 -23.196 1.00 93.19 294 ASN A N 1
ATOM 2412 C CA . ASN A 1 294 ? -3.451 5.405 -23.222 1.00 93.19 294 ASN A CA 1
ATOM 2413 C C . ASN A 1 294 ? -2.465 4.359 -22.679 1.00 93.19 294 A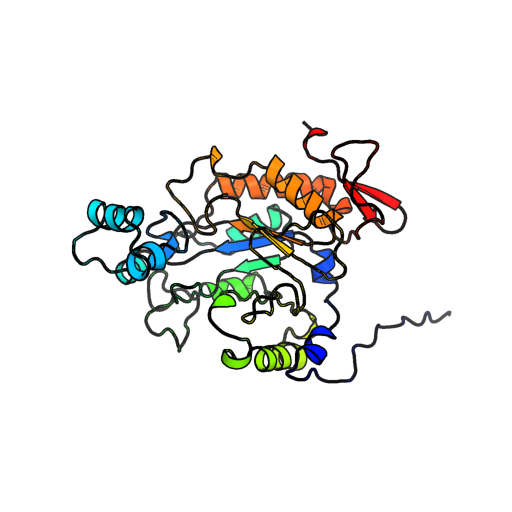SN A C 1
ATOM 2415 O O . ASN A 1 294 ? -1.265 4.618 -22.599 1.00 93.19 294 ASN A O 1
ATOM 2419 N N . GLY A 1 295 ? -2.951 3.180 -22.289 1.00 92.75 295 GLY A N 1
ATOM 2420 C CA . GLY A 1 295 ? -2.175 2.158 -21.589 1.00 92.75 295 GLY A CA 1
ATOM 2421 C C . GLY A 1 295 ? -0.987 1.626 -22.381 1.00 92.75 295 GLY A C 1
ATOM 2422 O O . GLY A 1 295 ? 0.004 1.240 -21.772 1.00 92.75 295 GLY A O 1
ATOM 2423 N N . GLU A 1 296 ? -1.033 1.667 -23.714 1.00 90.62 296 GLU A N 1
ATOM 2424 C CA . GLU A 1 296 ? 0.101 1.296 -24.569 1.00 90.62 296 GLU A CA 1
ATOM 2425 C C . GLU A 1 296 ? 1.340 2.176 -24.312 1.00 90.62 296 GLU A C 1
ATOM 2427 O O . GLU A 1 296 ? 2.466 1.686 -24.305 1.00 90.62 296 GLU A O 1
ATOM 2432 N N . ALA A 1 297 ? 1.138 3.463 -24.008 1.00 89.19 297 ALA A N 1
ATOM 2433 C CA . ALA A 1 297 ? 2.223 4.372 -23.645 1.00 89.19 297 ALA A CA 1
ATOM 2434 C C . ALA A 1 297 ? 2.692 4.192 -22.187 1.00 89.19 297 ALA A C 1
ATOM 2436 O O . ALA A 1 297 ? 3.667 4.818 -21.779 1.00 89.19 297 ALA A O 1
ATOM 2437 N N . ILE A 1 298 ? 2.010 3.365 -21.390 1.00 94.19 298 ILE A N 1
ATOM 2438 C CA . ILE A 1 298 ? 2.315 3.135 -19.976 1.00 94.19 298 ILE A CA 1
ATOM 2439 C C . ILE A 1 298 ? 2.931 1.749 -19.789 1.00 94.19 298 ILE A C 1
ATOM 2441 O O . ILE A 1 298 ? 4.120 1.646 -19.477 1.00 94.19 298 ILE A O 1
ATOM 2445 N N . TYR A 1 299 ? 2.151 0.689 -19.989 1.00 95.44 299 TYR A N 1
ATOM 2446 C CA . TYR A 1 299 ? 2.553 -0.683 -19.683 1.00 95.44 299 TYR A CA 1
ATOM 2447 C C . TYR A 1 299 ? 3.705 -1.141 -20.575 1.00 95.44 299 TYR A C 1
ATOM 2449 O O . TYR A 1 299 ? 3.714 -0.898 -21.778 1.00 95.44 299 TYR A O 1
ATOM 2457 N N . GLY A 1 300 ? 4.710 -1.780 -19.974 1.00 93.19 300 GLY A N 1
ATOM 2458 C CA . GLY A 1 300 ? 5.910 -2.238 -20.685 1.00 93.19 300 GLY A CA 1
ATOM 2459 C C . GLY A 1 300 ? 6.816 -1.136 -21.258 1.00 93.19 300 GLY A C 1
ATOM 2460 O O . GLY A 1 300 ? 7.870 -1.444 -21.817 1.00 93.19 300 GLY A O 1
ATOM 2461 N N . SER A 1 301 ? 6.460 0.144 -21.104 1.00 91.81 301 SER A N 1
ATOM 2462 C CA . SER A 1 301 ? 7.286 1.261 -21.570 1.00 91.81 301 SER A CA 1
ATOM 2463 C C . SER A 1 301 ? 8.619 1.346 -20.818 1.00 91.81 301 SER A C 1
ATOM 2465 O O . SER A 1 301 ? 8.758 0.908 -19.667 1.00 91.81 301 SER A O 1
ATOM 2467 N N . LYS A 1 302 ? 9.618 1.946 -21.468 1.00 89.38 302 LYS A N 1
ATOM 2468 C CA . LYS A 1 302 ? 10.912 2.282 -20.862 1.00 89.38 302 LYS A CA 1
ATOM 2469 C C . LYS A 1 302 ? 11.108 3.796 -20.887 1.00 89.38 302 LYS A C 1
ATOM 2471 O O . LYS A 1 302 ? 10.744 4.419 -21.883 1.00 89.38 302 LYS A O 1
ATOM 2476 N N . PRO A 1 303 ? 11.723 4.405 -19.866 1.00 86.25 303 PRO A N 1
ATOM 2477 C CA . PRO A 1 303 ? 12.053 5.830 -19.889 1.00 86.25 303 PRO A CA 1
ATOM 2478 C C . PRO A 1 303 ? 12.839 6.227 -21.140 1.00 86.25 303 PRO A C 1
ATOM 2480 O O . PRO A 1 303 ? 13.763 5.520 -21.540 1.00 86.25 303 PRO A O 1
ATOM 2483 N N . TRP A 1 304 ? 12.482 7.357 -21.757 1.00 82.00 304 TRP A N 1
ATOM 2484 C CA . TRP A 1 304 ? 13.275 7.931 -22.848 1.00 82.00 304 TRP A CA 1
ATOM 2485 C C . TRP A 1 304 ? 14.567 8.572 -22.303 1.00 82.00 304 TRP A C 1
ATOM 2487 O O . TRP A 1 304 ? 14.692 8.813 -21.107 1.00 82.00 304 TRP A O 1
ATOM 2497 N N . ALA A 1 305 ? 15.529 8.909 -23.167 1.00 76.38 305 ALA A N 1
ATOM 2498 C CA . ALA A 1 305 ? 16.762 9.602 -22.757 1.00 76.38 305 ALA A CA 1
ATOM 2499 C C . ALA A 1 305 ? 16.521 11.009 -22.165 1.00 76.38 305 ALA A C 1
ATOM 2501 O O . ALA A 1 305 ? 17.378 11.553 -21.473 1.00 76.38 305 ALA A O 1
ATOM 2502 N N . HIS A 1 306 ? 15.359 11.597 -22.449 1.00 76.38 306 HIS A N 1
ATOM 2503 C CA . HIS A 1 306 ? 14.899 12.863 -21.888 1.00 76.38 306 HIS A CA 1
ATOM 2504 C C . HIS A 1 306 ? 13.480 12.671 -21.358 1.00 76.38 306 HIS A C 1
ATOM 2506 O O . HIS A 1 306 ? 12.627 12.164 -22.081 1.00 76.38 306 HIS A O 1
ATOM 2512 N N . GLN A 1 307 ? 13.235 13.052 -20.108 1.00 75.25 307 GLN A N 1
ATO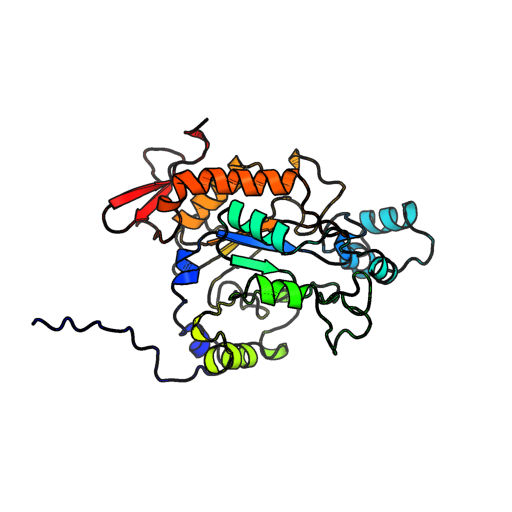M 2513 C CA . GLN A 1 307 ? 11.944 12.868 -19.434 1.00 75.25 307 GLN A CA 1
ATOM 2514 C C . GLN A 1 307 ? 10.959 13.999 -19.744 1.00 75.25 307 GLN A C 1
ATOM 2516 O O . GLN A 1 307 ? 9.761 13.754 -19.862 1.00 75.25 307 GLN A O 1
ATOM 2521 N N . ASN A 1 308 ? 11.472 15.223 -19.881 1.00 68.75 308 ASN A N 1
ATOM 2522 C CA . ASN A 1 308 ? 10.682 16.440 -20.027 1.00 68.75 308 ASN A CA 1
ATOM 2523 C C . ASN A 1 308 ? 10.971 17.106 -21.377 1.00 68.75 308 ASN A C 1
ATOM 2525 O O . ASN A 1 308 ? 12.136 17.300 -21.737 1.00 68.75 308 ASN A O 1
ATOM 2529 N N . ASP A 1 309 ? 9.919 17.467 -22.108 1.00 66.31 309 ASP A N 1
ATOM 2530 C CA . ASP A 1 309 ? 10.034 18.219 -23.356 1.00 66.31 309 ASP A CA 1
ATOM 2531 C C . ASP A 1 309 ? 10.171 19.719 -23.053 1.00 66.31 309 ASP A C 1
ATOM 2533 O O . ASP A 1 309 ? 9.231 20.379 -22.608 1.00 66.31 309 ASP A O 1
ATOM 2537 N N . THR A 1 310 ? 11.350 20.285 -23.316 1.00 62.94 310 THR A N 1
ATOM 2538 C CA . THR A 1 310 ? 11.614 21.717 -23.106 1.00 62.94 310 THR A CA 1
ATOM 2539 C C . THR A 1 310 ? 10.893 22.620 -24.108 1.00 62.94 310 THR A C 1
ATOM 2541 O O . THR A 1 310 ? 10.804 23.824 -23.874 1.00 62.94 310 THR A O 1
ATOM 2544 N N . LEU A 1 311 ? 10.375 22.066 -25.210 1.00 61.50 311 LEU A N 1
ATOM 2545 C CA . LEU A 1 311 ? 9.655 22.809 -26.247 1.00 61.50 311 LEU A CA 1
ATOM 2546 C C . LEU A 1 311 ? 8.142 22.834 -26.008 1.00 61.50 311 LEU A C 1
ATOM 2548 O O . LEU A 1 311 ? 7.473 23.754 -26.478 1.00 61.50 311 LEU A O 1
ATOM 2552 N N . THR A 1 312 ? 7.612 21.860 -25.265 1.00 60.41 312 THR A N 1
ATOM 2553 C CA . THR A 1 312 ? 6.176 21.739 -24.988 1.00 60.41 312 THR A CA 1
ATOM 2554 C C . THR A 1 312 ? 5.953 21.533 -23.486 1.00 60.41 312 THR A C 1
ATOM 2556 O O . THR A 1 312 ? 5.912 20.389 -23.025 1.00 60.41 312 THR A O 1
ATOM 2559 N N . PRO A 1 313 ? 5.818 22.619 -22.698 1.00 59.06 313 PRO A N 1
ATOM 2560 C CA . PRO A 1 313 ? 5.651 22.524 -21.252 1.00 59.06 313 PRO A CA 1
ATOM 2561 C C . PRO A 1 313 ? 4.509 21.576 -20.870 1.00 59.06 313 PRO A C 1
ATOM 2563 O O . PRO A 1 313 ? 3.385 21.723 -21.347 1.00 59.06 313 PRO A O 1
ATOM 2566 N N . GLY A 1 314 ? 4.811 20.599 -20.014 1.00 60.34 314 GLY A N 1
ATOM 2567 C CA . GLY A 1 314 ? 3.862 19.583 -19.556 1.00 60.34 314 GLY A CA 1
ATOM 2568 C C . GLY A 1 314 ? 3.937 18.249 -20.305 1.00 60.34 314 GLY A C 1
ATOM 2569 O O . GLY A 1 314 ? 3.432 17.264 -19.787 1.00 60.34 314 GLY A O 1
ATOM 2570 N N . HIS A 1 315 ? 4.592 18.145 -21.464 1.00 61.31 315 HIS A N 1
ATOM 2571 C CA . HIS A 1 315 ? 4.735 16.850 -22.141 1.00 61.31 315 HIS A CA 1
ATOM 2572 C C . HIS A 1 315 ? 5.843 15.987 -21.526 1.00 61.31 315 HIS A C 1
ATOM 2574 O O . HIS A 1 315 ? 6.988 16.421 -21.397 1.00 61.31 315 HIS A O 1
ATOM 2580 N N . LEU A 1 316 ? 5.501 14.730 -21.227 1.00 69.62 316 LEU A N 1
ATOM 2581 C CA . LEU A 1 316 ? 6.422 13.724 -20.702 1.00 69.62 316 LEU A CA 1
ATOM 2582 C C . LEU A 1 316 ? 6.662 12.627 -21.742 1.00 69.62 316 LEU A C 1
ATOM 2584 O O . LEU A 1 316 ? 5.754 12.230 -22.483 1.00 69.62 316 LEU A O 1
ATOM 2588 N N . THR A 1 317 ? 7.897 12.137 -21.820 1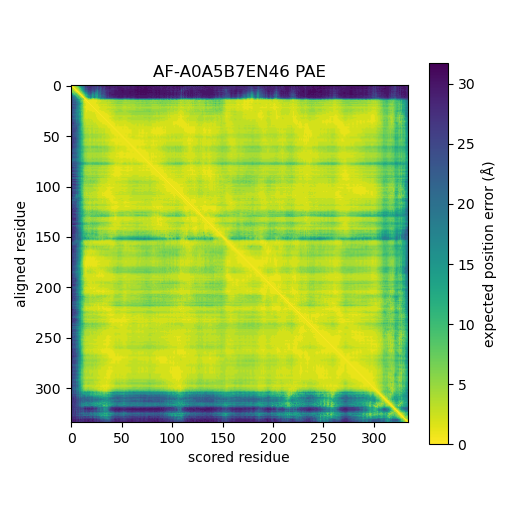.00 62.66 317 THR A N 1
ATOM 2589 C CA . THR A 1 317 ? 8.319 11.214 -22.885 1.00 62.66 317 THR A CA 1
ATOM 2590 C C . THR A 1 317 ? 8.805 9.868 -22.368 1.00 62.66 317 THR A C 1
ATOM 2592 O O . THR A 1 317 ? 9.581 9.778 -21.418 1.00 62.66 317 THR A O 1
ATOM 2595 N N . VAL A 1 318 ? 8.386 8.812 -23.067 1.00 68.25 318 VAL A N 1
ATOM 2596 C CA . VAL A 1 318 ? 8.804 7.420 -22.856 1.00 68.25 318 VAL A CA 1
ATOM 2597 C C . VAL A 1 318 ? 9.164 6.770 -24.197 1.00 68.25 318 VAL A C 1
ATOM 2599 O O . VAL A 1 318 ? 8.719 7.189 -25.266 1.00 68.25 318 VAL A O 1
ATOM 2602 N N . SER A 1 319 ? 10.007 5.746 -24.162 1.00 59.81 319 SER A N 1
ATOM 2603 C CA . SER A 1 319 ? 10.275 4.855 -25.295 1.00 59.81 319 SER A CA 1
ATOM 2604 C C . SER A 1 319 ? 9.360 3.641 -25.244 1.00 59.81 319 SER A C 1
ATOM 2606 O O . SER A 1 319 ? 9.348 2.909 -24.254 1.00 59.81 319 SER A O 1
ATOM 2608 N N . GLN A 1 320 ? 8.707 3.367 -26.367 1.00 59.19 320 GLN A N 1
ATOM 2609 C CA . GLN A 1 320 ? 8.219 2.038 -26.711 1.00 59.19 320 GLN A CA 1
ATOM 2610 C C . GLN A 1 320 ? 9.136 1.482 -27.822 1.00 59.19 320 GLN A C 1
ATOM 2612 O O . GLN A 1 320 ? 9.710 2.244 -28.609 1.00 59.19 320 GLN A O 1
ATOM 2617 N N . LEU A 1 321 ? 9.361 0.168 -27.864 1.00 47.66 321 LEU A N 1
ATOM 2618 C CA . LEU A 1 321 ? 10.151 -0.477 -28.930 1.00 47.66 321 LEU A CA 1
ATOM 2619 C C . LEU A 1 321 ? 9.610 -0.103 -30.335 1.00 47.66 321 LEU A C 1
ATOM 2621 O O . LEU A 1 321 ? 8.409 0.086 -30.495 1.00 47.66 321 LEU A O 1
ATOM 2625 N N . PRO A 1 322 ? 10.465 -0.080 -31.376 1.00 45.78 322 PRO A N 1
ATOM 2626 C CA . PRO A 1 322 ? 11.033 1.151 -31.930 1.00 45.78 322 PRO A CA 1
ATOM 2627 C C . PRO A 1 322 ? 9.964 2.125 -32.482 1.00 45.78 322 PRO A C 1
ATOM 2629 O O . PRO A 1 322 ? 9.626 2.110 -33.664 1.00 45.78 322 PRO A O 1
ATOM 2632 N N . GLY A 1 323 ? 9.486 3.033 -31.631 1.00 44.00 323 GLY A N 1
ATOM 2633 C CA . GLY A 1 323 ? 8.625 4.156 -32.005 1.00 44.00 323 GLY A CA 1
ATOM 2634 C C . GLY A 1 323 ? 8.406 5.058 -30.791 1.00 44.00 323 GLY A C 1
ATOM 2635 O O . GLY A 1 323 ? 8.083 4.581 -29.710 1.00 44.00 323 GLY A O 1
ATOM 2636 N N . ARG A 1 324 ? 8.663 6.366 -30.910 1.00 53.97 324 ARG A N 1
ATOM 2637 C CA . ARG A 1 324 ? 8.523 7.303 -29.779 1.00 53.97 324 ARG A CA 1
ATOM 2638 C C . ARG A 1 324 ? 7.053 7.395 -29.355 1.00 53.97 324 ARG A C 1
ATOM 2640 O O . ARG A 1 324 ? 6.232 7.789 -30.178 1.00 53.97 324 ARG A O 1
ATOM 2647 N N . ALA A 1 325 ? 6.750 7.137 -28.083 1.00 59.72 325 ALA A N 1
ATOM 2648 C CA . ALA A 1 325 ? 5.428 7.368 -27.503 1.00 59.72 325 ALA A CA 1
ATOM 2649 C C . ALA A 1 325 ? 5.469 8.617 -26.604 1.00 59.72 325 ALA A C 1
ATOM 2651 O O . ALA A 1 325 ? 6.417 8.838 -25.849 1.00 59.72 325 ALA A O 1
ATOM 2652 N N . ARG A 1 326 ? 4.457 9.483 -26.712 1.00 60.91 326 ARG A N 1
ATOM 2653 C CA . ARG A 1 326 ? 4.321 10.673 -25.859 1.00 60.91 326 ARG A CA 1
ATOM 2654 C C . ARG A 1 326 ? 3.195 10.431 -24.867 1.00 60.91 326 ARG A C 1
ATOM 2656 O O . ARG A 1 326 ? 2.098 10.082 -25.292 1.00 60.91 326 ARG A O 1
ATOM 2663 N N . ILE A 1 327 ? 3.447 10.678 -23.585 1.00 59.53 327 ILE A N 1
ATOM 2664 C CA . ILE A 1 327 ? 2.389 10.720 -22.577 1.00 59.53 327 ILE A CA 1
ATOM 2665 C C . ILE A 1 327 ? 1.931 12.177 -22.497 1.00 59.53 327 ILE A C 1
ATOM 2667 O O . ILE A 1 327 ? 2.705 13.065 -22.131 1.00 59.53 327 ILE A O 1
ATOM 2671 N N . GLN A 1 328 ? 0.691 12.443 -22.902 1.00 55.12 328 GLN A N 1
ATOM 2672 C CA . GLN A 1 328 ? 0.086 13.760 -22.718 1.00 55.12 328 GLN A CA 1
ATOM 2673 C C . GLN A 1 328 ? -0.600 13.808 -21.348 1.00 55.12 328 GLN A C 1
ATOM 2675 O O . GLN A 1 328 ? -1.385 12.904 -21.045 1.00 55.12 328 GLN A O 1
ATOM 2680 N N . PRO A 1 329 ? -0.345 14.834 -20.516 1.00 53.66 329 PRO A N 1
ATOM 2681 C CA . PRO A 1 329 ? -1.142 15.053 -19.320 1.00 53.66 329 PRO A CA 1
ATOM 2682 C C . PRO A 1 329 ? -2.610 15.312 -19.682 1.00 53.66 329 PRO A C 1
ATOM 2684 O O . PRO A 1 329 ? -2.911 15.741 -20.801 1.00 53.66 329 PRO A O 1
ATOM 2687 N N . PRO A 1 330 ? -3.537 15.142 -18.728 1.00 48.44 330 PRO A N 1
ATOM 2688 C CA . PRO A 1 330 ? -4.970 15.247 -18.995 1.00 48.44 330 PRO A CA 1
ATOM 2689 C C . PRO A 1 330 ? -5.445 16.651 -19.409 1.00 48.44 330 PRO A C 1
ATOM 2691 O O . PRO A 1 330 ? -6.586 16.793 -19.837 1.00 48.44 330 PRO A O 1
ATOM 2694 N N . SER A 1 331 ? -4.597 17.684 -19.335 1.00 45.62 331 SER A N 1
ATOM 2695 C CA . SER A 1 331 ? -4.918 19.041 -19.800 1.00 45.62 331 SER A CA 1
ATOM 2696 C C . SER A 1 331 ? -5.088 19.169 -21.322 1.00 45.62 331 SER A C 1
ATOM 2698 O O . SER A 1 331 ? -5.516 20.224 -21.783 1.00 45.62 331 SER A O 1
ATOM 2700 N N . ALA A 1 332 ? -4.789 18.120 -22.099 1.00 40.16 332 ALA A N 1
ATOM 2701 C CA . ALA A 1 332 ? -4.951 18.097 -23.556 1.00 40.16 332 ALA A CA 1
ATOM 2702 C C . ALA A 1 332 ? -6.179 17.301 -24.063 1.00 40.16 332 ALA A C 1
ATOM 2704 O O . ALA A 1 332 ? -6.379 17.232 -25.274 1.00 40.16 332 ALA A O 1
ATOM 2705 N N . ILE A 1 333 ? -6.980 16.678 -23.180 1.00 37.25 333 ILE A N 1
ATOM 2706 C CA . ILE A 1 333 ? -8.056 15.729 -23.567 1.00 37.25 333 ILE A CA 1
ATOM 2707 C C . ILE A 1 333 ? -9.427 16.072 -22.928 1.00 37.25 333 ILE A C 1
ATOM 2709 O O . ILE A 1 333 ? -10.350 15.262 -22.967 1.00 37.25 333 ILE A O 1
ATOM 2713 N N . LEU A 1 334 ? -9.609 17.275 -22.372 1.00 29.28 334 LEU A N 1
ATOM 2714 C CA . LEU A 1 334 ? -10.941 17.781 -21.991 1.00 29.28 334 LEU A CA 1
ATOM 2715 C C . LEU A 1 334 ? -11.468 18.803 -22.996 1.00 29.28 334 LEU A C 1
ATOM 2717 O O . LEU A 1 334 ? -10.730 19.774 -23.278 1.00 29.28 334 LEU A O 1
#

Organism: Portunus trituberculatus (NCBI:txid210409)

Solvent-accessible surface area (backbone atoms only — not comparable to full-atom values): 18173 Å² total; per-residue (Å²): 136,84,84,79,80,77,81,72,83,78,72,75,96,64,82,50,47,60,40,67,79,45,52,59,65,57,78,70,42,64,66,65,68,29,39,35,30,29,36,31,35,37,55,54,51,44,17,48,79,16,47,84,24,58,57,36,63,47,38,37,70,67,75,48,38,63,74,45,44,49,51,45,67,75,76,46,65,90,89,71,54,78,72,71,35,35,65,60,22,38,39,77,63,52,48,72,63,62,51,49,51,49,42,53,48,25,54,35,67,47,68,46,69,48,52,57,55,96,88,57,48,26,31,31,78,43,85,88,34,68,82,38,14,22,38,72,32,35,48,60,36,45,56,43,59,56,45,42,76,74,64,64,68,48,67,54,78,62,73,69,19,82,80,44,43,28,77,78,71,43,35,43,54,53,50,20,44,42,57,61,73,38,100,48,31,79,58,51,42,35,45,10,32,59,11,51,87,26,46,69,70,42,50,62,23,26,36,66,51,88,57,36,71,84,88,49,74,56,98,60,52,30,36,26,46,42,45,43,41,74,76,29,52,23,21,46,78,80,66,48,79,86,46,33,61,49,60,63,54,52,53,44,50,45,51,52,32,42,20,24,51,23,26,35,28,43,25,44,29,29,42,25,40,38,41,68,53,69,73,58,48,48,44,36,42,53,46,10,59,51,37,74,75,50,32,76,65,50,45,64,40,41,48,34,101,52,42,68,42,90,88,44,87,76,38,33,25,29,34,41,89,100,47,86,37,74,48,73,45,68,89,79,80,119

Secondary structure (DSSP, 8-state):
------------SSPPPSSHHHHTTSPPPHHHHHH-EEEEE--SGGGTT--S-TTHHIIIIIS--HHHHHHHHHHS-TT--GGGGGGG---TT--HHHHHHHHHHTT-SEEEE-SB-TT--BSS--TTSTTSBTTTSSS-S-HHHHHHHHH---EE----GGGS-HHHHTHHHHHHHHHHHSTTTTT-EE-S-SSTT-TTTSSSSB--STT---SS--SS-BEEEEESBTT-SS--TT--GGGBPPHHHHHHHHHHHHHTT-EEEEEE---TTSPPPHHHHHHHHHHHHHHHHHGGGTTT-EEEEEEE-SSSTT-EEEEETTEEEEE--GGG--

Mean predicted aligned error: 6.61 Å

pLDDT: mean 89.24, std 15.78, range [26.94, 98.5]